Protein AF-0000000072583618 (afdb_homodimer)

pLDDT: mean 97.81, std 3.12, range [64.75, 99.0]

Structure (mmCIF, N/CA/C/O backbone):
data_AF-0000000072583618-model_v1
#
loop_
_entity.id
_entity.type
_entity.pdbx_description
1 polymer 'Flavin reductase-related protein'
#
loop_
_atom_site.group_PDB
_atom_site.id
_atom_site.type_symbol
_atom_site.label_atom_id
_atom_site.label_alt_id
_atom_site.label_comp_id
_atom_site.label_asym_id
_atom_site.label_entity_id
_atom_site.label_seq_id
_atom_site.pdbx_PDB_ins_code
_atom_site.Cartn_x
_atom_site.Cartn_y
_atom_site.Cartn_z
_atom_site.occupancy
_atom_site.B_iso_or_equiv
_atom_site.auth_seq_id
_atom_site.auth_comp_id
_atom_site.auth_asym_id
_atom_site.auth_atom_id
_atom_site.pdbx_PDB_model_num
ATOM 1 N N . MET A 1 1 ? 4.562 9.555 25.125 1 64.88 1 MET A N 1
ATOM 2 C CA . MET A 1 1 ? 4.191 8.172 25.422 1 64.88 1 MET A CA 1
ATOM 3 C C . MET A 1 1 ? 4.199 7.328 24.141 1 64.88 1 MET A C 1
ATOM 5 O O . MET A 1 1 ? 3.91 7.832 23.062 1 64.88 1 MET A O 1
ATOM 9 N N . LYS A 1 2 ? 4.645 6.059 24.188 1 81.12 2 LYS A N 1
ATOM 10 C CA . LYS A 1 2 ? 4.672 5.109 23.078 1 81.12 2 LYS A CA 1
ATOM 11 C C . LYS A 1 2 ? 3.258 4.777 22.609 1 81.12 2 LYS A C 1
ATOM 13 O O . LYS A 1 2 ? 2.371 4.512 23.422 1 81.12 2 LYS A O 1
ATOM 18 N N . ILE A 1 3 ? 3.025 4.953 21.391 1 94.88 3 ILE A N 1
ATOM 19 C CA . ILE A 1 3 ? 1.737 4.566 20.828 1 94.88 3 ILE A CA 1
ATOM 20 C C . ILE A 1 3 ? 1.416 3.125 21.203 1 94.88 3 ILE A C 1
ATOM 22 O O . ILE A 1 3 ? 2.303 2.268 21.219 1 94.88 3 ILE A O 1
ATOM 26 N N . THR A 1 4 ? 0.154 2.814 21.547 1 96.56 4 THR A N 1
ATOM 27 C CA . THR A 1 4 ? -0.25 1.447 21.859 1 96.56 4 THR A CA 1
ATOM 28 C C . THR A 1 4 ? -0.558 0.669 20.578 1 96.56 4 THR A C 1
ATOM 30 O O . THR A 1 4 ? -0.9 1.261 19.547 1 96.56 4 THR A O 1
ATOM 33 N N . ASP A 1 5 ? -0.486 -0.705 20.688 1 96.75 5 ASP A N 1
ATOM 34 C CA . ASP A 1 5 ? -0.808 -1.569 19.547 1 96.75 5 ASP A CA 1
ATOM 35 C C . ASP A 1 5 ? -2.248 -1.354 19.094 1 96.75 5 ASP A C 1
ATOM 37 O O . ASP A 1 5 ? -2.523 -1.347 17.891 1 96.75 5 ASP A O 1
ATOM 41 N N . GLU A 1 6 ? -3.098 -1.178 20.031 1 96.94 6 GLU A N 1
ATOM 42 C CA . GLU A 1 6 ? -4.52 -1.049 19.734 1 96.94 6 GLU A CA 1
ATOM 43 C C . GLU A 1 6 ? -4.801 0.206 18.906 1 96.94 6 GLU A C 1
ATOM 45 O O . GLU A 1 6 ? -5.5 0.147 17.891 1 96.94 6 GLU A O 1
ATOM 50 N N . VAL A 1 7 ? -4.254 1.321 19.328 1 97.38 7 VAL A N 1
ATOM 51 C CA . VAL A 1 7 ? -4.449 2.584 18.625 1 97.38 7 VAL A CA 1
ATOM 52 C C . VAL A 1 7 ? -3.818 2.504 17.234 1 97.38 7 VAL A C 1
ATOM 54 O O . VAL A 1 7 ? -4.418 2.941 16.25 1 97.38 7 VAL A O 1
ATOM 57 N N . PHE A 1 8 ? -2.668 1.889 17.203 1 98 8 PHE A N 1
ATOM 58 C CA . PHE A 1 8 ? -1.938 1.745 15.945 1 98 8 PHE A CA 1
ATOM 59 C C . PHE A 1 8 ? -2.727 0.896 14.961 1 98 8 PHE A C 1
ATOM 61 O O . PHE A 1 8 ? -2.994 1.33 13.836 1 98 8 PHE A O 1
ATOM 68 N N . LYS A 1 9 ? -3.164 -0.226 15.359 1 97.69 9 LYS A N 1
ATOM 69 C CA . LYS A 1 9 ? -3.904 -1.15 14.508 1 97.69 9 LYS A CA 1
ATOM 70 C C . LYS A 1 9 ? -5.238 -0.548 14.07 1 97.69 9 LYS A C 1
ATOM 72 O O . LYS A 1 9 ? -5.66 -0.726 12.93 1 97.69 9 LYS A O 1
ATOM 77 N N . ASN A 1 10 ? -5.852 0.158 15 1 97.88 10 ASN A N 1
ATOM 78 C CA . ASN A 1 10 ? -7.129 0.78 14.664 1 97.88 10 ASN A CA 1
ATOM 79 C C . ASN A 1 10 ? -6.961 1.854 13.594 1 97.88 10 ASN A C 1
ATOM 81 O O . ASN A 1 10 ? -7.758 1.927 12.656 1 97.88 10 ASN A O 1
ATOM 85 N N . ALA A 1 11 ? -5.969 2.684 13.711 1 98.5 11 ALA A N 1
ATOM 86 C CA . ALA A 1 11 ? -5.715 3.73 12.727 1 98.5 11 ALA A CA 1
ATOM 87 C C . ALA A 1 11 ? -5.465 3.133 11.344 1 98.5 11 ALA A C 1
ATOM 89 O O . ALA A 1 11 ? -6 3.619 10.344 1 98.5 11 ALA A O 1
ATOM 90 N N . LEU A 1 12 ? -4.688 2.043 11.297 1 98.5 12 LEU A N 1
ATOM 91 C CA . LEU A 1 12 ? -4.336 1.414 10.023 1 98.5 12 LEU A CA 1
ATOM 92 C C . LEU A 1 12 ? -5.543 0.716 9.414 1 98.5 12 LEU A C 1
ATOM 94 O O . LEU A 1 12 ? -5.668 0.642 8.188 1 98.5 12 LEU A O 1
ATOM 98 N N . SER A 1 13 ? -6.457 0.203 10.328 1 98.38 13 SER A N 1
ATOM 99 C CA . SER A 1 13 ? -7.645 -0.472 9.82 1 98.38 13 SER A CA 1
ATOM 100 C C . SER A 1 13 ? -8.539 0.492 9.047 1 98.38 13 SER A C 1
ATOM 102 O O . SER A 1 13 ? -9.43 0.066 8.305 1 98.38 13 SER A O 1
ATOM 104 N N . HIS A 1 14 ? -8.336 1.793 9.117 1 98.69 14 HIS A N 1
ATOM 105 C CA . HIS A 1 14 ? -9.117 2.814 8.438 1 98.69 14 HIS A CA 1
ATOM 106 C C . HIS A 1 14 ? -8.531 3.148 7.07 1 98.69 14 HIS A C 1
ATOM 108 O O . HIS A 1 14 ? -9.031 4.031 6.371 1 98.69 14 HIS A O 1
ATOM 114 N N . PHE A 1 15 ? -7.438 2.51 6.66 1 98.81 15 PHE A N 1
ATOM 115 C CA . PHE A 1 15 ? -6.949 2.598 5.289 1 98.81 15 PHE A CA 1
ATOM 116 C C . PHE A 1 15 ? -7.441 1.417 4.461 1 98.81 15 PHE A C 1
ATOM 118 O O . PHE A 1 15 ? -6.988 0.287 4.652 1 98.81 15 PHE A O 1
ATOM 125 N N . PRO A 1 16 ? -8.352 1.684 3.512 1 98.69 16 PRO A N 1
ATOM 126 C CA . PRO A 1 16 ? -8.836 0.589 2.664 1 98.69 16 PRO A CA 1
ATOM 127 C C . PRO A 1 16 ? -7.816 0.183 1.597 1 98.69 16 PRO A C 1
ATOM 129 O O . PRO A 1 16 ? -7.027 1.015 1.142 1 98.69 16 PRO A O 1
ATOM 132 N N . SER A 1 17 ? -7.883 -1.025 1.205 1 98.5 17 SER A N 1
ATOM 133 C CA . SER A 1 17 ? -6.996 -1.508 0.15 1 98.5 17 SER A CA 1
ATOM 134 C C . SER A 1 17 ? -7.656 -2.617 -0.661 1 98.5 17 SER A C 1
ATOM 136 O O . SER A 1 17 ? -8.633 -3.229 -0.211 1 98.5 17 SER A O 1
ATOM 138 N N . GLY A 1 18 ? -7.152 -2.84 -1.885 1 98.75 18 GLY A N 1
ATOM 139 C CA . GLY A 1 18 ? -7.402 -4.109 -2.547 1 98.75 18 GLY A CA 1
ATOM 140 C C . GLY A 1 18 ? -6.781 -5.289 -1.826 1 98.75 18 GLY A C 1
ATOM 141 O O . GLY A 1 18 ? -6.078 -5.117 -0.829 1 98.75 18 GLY A O 1
ATOM 142 N N . VAL A 1 19 ? -7.117 -6.461 -2.322 1 98.94 19 VAL A N 1
ATOM 143 C CA . VAL A 1 19 ? -6.602 -7.703 -1.752 1 98.94 19 VAL A CA 1
ATOM 144 C C . VAL A 1 19 ? -5.824 -8.477 -2.814 1 98.94 19 VAL A C 1
ATOM 146 O O . VAL A 1 19 ? -6.289 -8.633 -3.943 1 98.94 19 VAL A O 1
ATOM 149 N N . THR A 1 20 ? -4.621 -8.891 -2.471 1 98.94 20 THR A N 1
ATOM 150 C CA . THR A 1 20 ? -3.834 -9.711 -3.387 1 98.94 20 THR A CA 1
ATOM 151 C C . THR A 1 20 ? -3.51 -11.062 -2.76 1 98.94 20 THR A C 1
ATOM 153 O O . THR A 1 20 ? -3.512 -11.203 -1.534 1 98.94 20 THR A O 1
ATOM 156 N N . VAL A 1 21 ? -3.291 -12.039 -3.562 1 98.94 21 VAL A N 1
ATOM 157 C CA . VAL A 1 21 ? -2.584 -13.266 -3.211 1 98.94 21 VAL A CA 1
ATOM 158 C C . VAL A 1 21 ? -1.242 -13.312 -3.939 1 98.94 21 VAL A C 1
ATOM 160 O O . VAL A 1 21 ? -1.192 -13.211 -5.168 1 98.94 21 VAL A O 1
ATOM 163 N N . ILE A 1 22 ? -0.195 -13.43 -3.182 1 99 22 ILE A N 1
ATOM 164 C CA . ILE A 1 22 ? 1.131 -13.656 -3.742 1 99 22 ILE A CA 1
ATOM 165 C C . ILE A 1 22 ? 1.355 -15.156 -3.93 1 99 22 ILE A C 1
ATOM 167 O O . ILE A 1 22 ? 1.323 -15.922 -2.963 1 99 22 ILE A O 1
ATOM 171 N N . THR A 1 23 ? 1.524 -15.586 -5.145 1 98.94 23 THR A N 1
ATOM 172 C CA . THR A 1 23 ? 1.833 -17 -5.391 1 98.94 23 THR A CA 1
ATOM 173 C C . THR A 1 23 ? 3.312 -17.172 -5.723 1 98.94 23 THR A C 1
ATOM 175 O O . THR A 1 23 ? 3.949 -16.266 -6.25 1 98.94 23 THR A O 1
ATOM 178 N N . TYR A 1 24 ? 3.812 -18.312 -5.434 1 98.81 24 TYR A N 1
ATOM 179 C CA . TYR A 1 24 ? 5.211 -18.656 -5.668 1 98.81 24 TYR A CA 1
ATOM 180 C C . TYR A 1 24 ? 5.391 -20.172 -5.773 1 98.81 24 TYR A C 1
ATOM 182 O O . TYR A 1 24 ? 4.492 -20.938 -5.422 1 98.81 24 TYR A O 1
ATOM 190 N N . SER A 1 25 ? 6.516 -20.578 -6.375 1 98.5 25 SER A N 1
ATOM 191 C CA . SER A 1 25 ? 6.938 -21.969 -6.473 1 98.5 25 SER A CA 1
ATOM 192 C C . SER A 1 25 ? 8.312 -22.172 -5.855 1 98.5 25 SER A C 1
ATOM 194 O O . SER A 1 25 ? 9.211 -21.344 -6.027 1 98.5 25 SER A O 1
ATOM 196 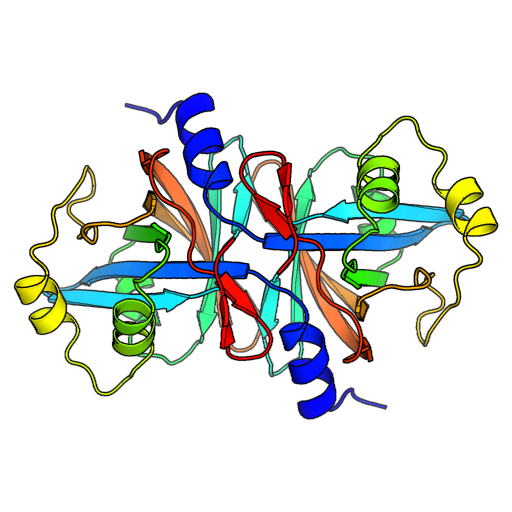N N . HIS A 1 26 ? 8.414 -23.203 -5.082 1 98.06 26 HIS A N 1
ATOM 197 C CA . HIS A 1 26 ? 9.68 -23.516 -4.438 1 98.06 26 HIS A CA 1
ATOM 198 C C . HIS A 1 26 ? 9.836 -25.016 -4.234 1 98.06 26 HIS A C 1
ATOM 200 O O . HIS A 1 26 ? 8.961 -25.672 -3.658 1 98.06 26 HIS A O 1
ATOM 206 N N . LEU A 1 27 ? 10.969 -25.594 -4.766 1 96.94 27 LEU A N 1
ATOM 207 C CA . LEU A 1 27 ? 11.312 -27 -4.605 1 96.94 27 LEU A CA 1
ATOM 208 C C . LEU A 1 27 ? 10.148 -27.891 -5.016 1 96.94 27 LEU A C 1
ATOM 210 O O . LEU A 1 27 ? 9.758 -28.781 -4.266 1 96.94 27 LEU A O 1
ATOM 214 N N . GLY A 1 28 ? 9.523 -27.547 -6.086 1 95.38 28 GLY A N 1
ATOM 215 C CA . GLY A 1 28 ? 8.516 -28.391 -6.711 1 95.38 28 GLY A CA 1
ATOM 216 C C . GLY A 1 28 ? 7.133 -28.203 -6.125 1 95.38 28 GLY A C 1
ATOM 217 O O . GLY A 1 28 ? 6.172 -28.844 -6.555 1 95.38 28 GLY A O 1
ATOM 218 N N . LYS A 1 29 ? 7.004 -27.266 -5.191 1 97.06 29 LYS A N 1
ATOM 219 C CA . LYS A 1 29 ? 5.707 -26.984 -4.582 1 97.06 29 LYS A CA 1
ATOM 220 C C . LYS A 1 29 ? 5.246 -25.562 -4.914 1 97.06 29 LYS A C 1
ATOM 222 O O . LYS A 1 29 ? 6.07 -24.656 -5.07 1 97.06 29 LYS A O 1
ATOM 227 N N . HIS A 1 30 ? 3.908 -25.484 -5.078 1 98.06 30 HIS A N 1
ATOM 228 C CA . HIS A 1 30 ? 3.279 -24.172 -5.25 1 98.06 30 HIS A CA 1
ATOM 229 C C . HIS A 1 30 ? 2.559 -23.734 -3.979 1 98.06 30 HIS A C 1
ATOM 231 O O . HIS A 1 30 ? 2.01 -24.562 -3.254 1 98.06 30 HIS A O 1
ATOM 237 N N . SER A 1 31 ? 2.631 -22.5 -3.682 1 98.31 31 SER A N 1
ATOM 238 C CA . SER A 1 31 ? 1.958 -21.938 -2.516 1 98.31 31 SER A CA 1
ATOM 239 C C . SER A 1 31 ? 1.628 -20.453 -2.725 1 98.31 31 SER A C 1
ATOM 241 O O . SER A 1 31 ? 1.884 -19.906 -3.797 1 98.31 31 SER A O 1
ATOM 243 N N . GLY A 1 32 ? 0.975 -19.875 -1.731 1 98.75 32 GLY A N 1
ATOM 244 C CA . GLY A 1 32 ? 0.623 -18.469 -1.776 1 98.75 32 GLY A CA 1
ATOM 245 C C . GLY A 1 32 ? 0.158 -17.922 -0.438 1 98.75 32 GLY A C 1
ATOM 246 O O . GLY A 1 32 ? -0.053 -18.688 0.507 1 98.75 32 GLY A O 1
ATOM 247 N N . LEU A 1 33 ? 0.03 -16.688 -0.329 1 98.88 33 LEU A N 1
ATOM 248 C CA . LEU A 1 33 ? -0.461 -16.016 0.869 1 98.88 33 LEU A CA 1
ATOM 249 C C . LEU A 1 33 ? -1.218 -14.742 0.506 1 98.88 33 LEU A C 1
ATOM 251 O O . LEU A 1 33 ? -0.868 -14.055 -0.459 1 98.88 33 LEU A O 1
ATOM 255 N N . THR A 1 34 ? -2.229 -14.414 1.253 1 98.88 34 THR A N 1
ATOM 256 C CA . THR A 1 34 ? -2.982 -13.18 1.096 1 98.88 34 THR A CA 1
ATOM 257 C C . THR A 1 34 ? -2.197 -11.992 1.646 1 98.88 34 THR A C 1
ATOM 259 O O . THR A 1 34 ? -1.651 -12.062 2.75 1 98.88 34 THR A O 1
ATOM 262 N N . VAL A 1 35 ? -2.072 -10.953 0.881 1 98.62 35 VAL A N 1
ATOM 263 C CA . VAL A 1 35 ? -1.366 -9.727 1.241 1 98.62 35 VAL A CA 1
ATOM 264 C C . VAL A 1 35 ? -2.186 -8.516 0.81 1 98.62 35 VAL A C 1
ATOM 266 O O . VAL A 1 35 ? -2.682 -8.461 -0.318 1 98.62 35 VAL A O 1
ATOM 269 N N . SER A 1 36 ? -2.291 -7.52 1.674 1 97.88 36 SER A N 1
ATOM 270 C CA . SER A 1 36 ? -2.969 -6.281 1.299 1 97.88 36 SER A CA 1
ATOM 271 C C . SER A 1 36 ? -2.002 -5.102 1.301 1 97.88 36 SER A C 1
ATOM 273 O O . SER A 1 36 ? -2.365 -3.996 0.895 1 97.88 36 SER A O 1
ATOM 275 N N . SER A 1 37 ? -0.783 -5.277 1.767 1 98.56 37 SER A N 1
ATOM 276 C CA . SER A 1 37 ? 0.229 -4.23 1.851 1 98.56 37 SER A CA 1
ATOM 277 C C . SER A 1 37 ? 0.911 -4.012 0.504 1 98.56 37 SER A C 1
ATOM 279 O O . SER A 1 37 ? 2.051 -3.547 0.448 1 98.56 37 SER A O 1
ATOM 281 N N . PHE A 1 38 ? 0.299 -4.246 -0.553 1 98.88 38 PHE A N 1
ATOM 282 C CA . PHE A 1 38 ? 0.805 -4.164 -1.918 1 98.88 38 PHE A CA 1
ATOM 283 C C . PHE A 1 38 ? 0.733 -2.732 -2.436 1 98.88 38 PHE A C 1
ATOM 285 O O . PHE A 1 38 ? -0.218 -2.006 -2.141 1 98.88 38 PHE A O 1
ATOM 292 N N . SER A 1 39 ? 1.745 -2.301 -3.238 1 98.56 39 SER A N 1
ATOM 293 C CA . SER A 1 39 ? 1.673 -1.018 -3.93 1 98.56 39 SER A CA 1
ATOM 294 C C . SER A 1 39 ? 2.621 -0.979 -5.125 1 98.56 39 SER A C 1
ATOM 296 O O . SER A 1 39 ? 3.596 -1.733 -5.176 1 98.56 39 SER A O 1
ATOM 298 N N . SER A 1 40 ? 2.203 -0.124 -6.066 1 98.38 40 SER A N 1
ATOM 299 C CA . SER A 1 40 ? 3.182 0.283 -7.07 1 98.38 40 SER A CA 1
ATOM 300 C C . SER A 1 40 ? 4.363 1.003 -6.43 1 98.38 40 SER A C 1
ATOM 302 O O . SER A 1 40 ? 4.238 1.563 -5.34 1 98.38 40 SER A O 1
ATOM 304 N N . LEU A 1 41 ? 5.523 0.896 -7.121 1 98.81 41 LEU A N 1
ATOM 305 C CA . LEU A 1 41 ? 6.703 1.538 -6.551 1 98.81 41 LEU A CA 1
ATOM 306 C C . LEU A 1 41 ? 7.371 2.455 -7.57 1 98.81 41 LEU A C 1
ATOM 308 O O . LEU A 1 41 ? 7.641 3.623 -7.281 1 98.81 41 LEU A O 1
ATOM 312 N N . SER A 1 42 ? 7.652 1.996 -8.711 1 98.75 42 SER A N 1
ATOM 313 C CA . SER A 1 42 ? 8.422 2.723 -9.719 1 98.75 42 SER A CA 1
ATOM 314 C C . SER A 1 42 ? 7.918 2.408 -11.125 1 98.75 42 SER A C 1
ATOM 316 O O . SER A 1 42 ? 7.59 1.261 -11.438 1 98.75 42 SER A O 1
ATOM 318 N N . LEU A 1 43 ? 7.871 3.385 -11.984 1 97.88 43 LEU A N 1
ATOM 319 C CA . LEU A 1 43 ? 7.551 3.184 -13.391 1 97.88 43 LEU A CA 1
ATOM 320 C C . LEU A 1 43 ? 8.797 2.824 -14.188 1 97.88 43 LEU A C 1
ATOM 322 O O . LEU A 1 43 ? 8.742 1.986 -15.094 1 97.88 43 LEU A O 1
ATOM 326 N N . ASP A 1 44 ? 9.875 3.523 -13.781 1 97.12 44 ASP A N 1
ATOM 327 C CA . ASP A 1 44 ? 11.148 3.262 -14.461 1 97.12 44 ASP A CA 1
ATOM 328 C C . ASP A 1 44 ? 12.281 3.127 -13.453 1 97.12 44 ASP A C 1
ATOM 330 O O . ASP A 1 44 ? 12.773 4.125 -12.922 1 97.12 44 ASP A O 1
ATOM 334 N N . PRO A 1 45 ? 12.883 1.868 -13.367 1 98.12 45 PRO A N 1
ATOM 335 C CA . PRO A 1 45 ? 12.344 0.608 -13.883 1 98.12 45 PRO A CA 1
ATOM 336 C C . PRO A 1 45 ? 10.992 0.253 -13.266 1 98.12 45 PRO A C 1
ATOM 338 O O . PRO A 1 45 ? 10.617 0.803 -12.227 1 98.12 45 PRO A O 1
ATOM 341 N N . PRO A 1 46 ? 10.227 -0.662 -13.922 1 98.75 46 PRO A N 1
ATOM 342 C CA . PRO A 1 46 ? 8.93 -1.061 -13.375 1 98.75 46 PRO A CA 1
ATOM 343 C C . PRO A 1 46 ? 9.062 -1.945 -12.133 1 98.75 46 PRO A C 1
ATOM 345 O O . PRO A 1 46 ? 9.453 -3.109 -12.242 1 98.75 46 PRO A O 1
ATOM 348 N N . LEU A 1 47 ? 8.766 -1.396 -10.969 1 98.88 47 LEU A N 1
ATOM 349 C CA . LEU A 1 47 ? 8.883 -2.074 -9.68 1 98.88 47 LEU A C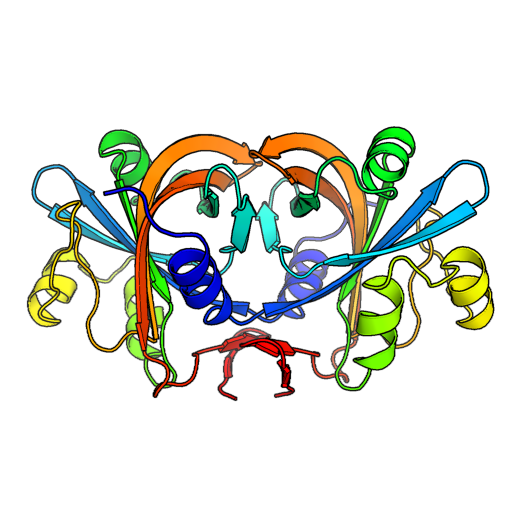A 1
ATOM 350 C C . LEU A 1 47 ? 7.574 -2.004 -8.898 1 98.88 47 LEU A C 1
ATOM 352 O O . LEU A 1 47 ? 6.832 -1.028 -9.016 1 98.88 47 LEU A O 1
ATOM 356 N N . ILE A 1 48 ? 7.336 -3.018 -8.156 1 98.94 48 ILE A N 1
ATOM 357 C CA . ILE A 1 48 ? 6.273 -3.047 -7.152 1 98.94 48 ILE A CA 1
ATOM 358 C C . ILE A 1 48 ? 6.844 -3.492 -5.809 1 98.94 48 ILE A C 1
ATOM 360 O O . ILE A 1 48 ? 8.008 -3.889 -5.719 1 98.94 48 ILE A O 1
ATOM 364 N N . LEU A 1 49 ? 6.059 -3.328 -4.734 1 99 49 LEU A N 1
ATOM 365 C CA . LEU A 1 49 ? 6.504 -3.846 -3.443 1 99 49 LEU A CA 1
ATOM 366 C C . LEU A 1 49 ? 5.328 -4.395 -2.643 1 99 49 LEU A C 1
ATOM 368 O O . LEU A 1 49 ? 4.172 -4.09 -2.945 1 99 49 LEU A O 1
ATOM 372 N N . PHE A 1 50 ? 5.566 -5.266 -1.714 1 98.94 50 PHE A N 1
ATOM 373 C CA . PHE A 1 50 ? 4.672 -5.652 -0.631 1 98.94 50 PHE A CA 1
ATOM 374 C C . PHE A 1 50 ? 5.457 -5.984 0.631 1 98.94 50 PHE A C 1
ATOM 376 O O . PHE A 1 50 ? 6.672 -6.188 0.576 1 98.94 50 PHE A O 1
ATOM 383 N N . CYS A 1 51 ? 4.785 -5.988 1.743 1 98.94 51 CYS A N 1
ATOM 384 C CA . CYS A 1 51 ? 5.414 -6.277 3.027 1 98.94 51 CYS A CA 1
ATOM 385 C C . CYS A 1 51 ? 5.129 -7.711 3.465 1 98.94 51 CYS A C 1
ATOM 387 O O . CYS A 1 51 ? 3.969 -8.125 3.525 1 98.94 51 CYS A O 1
ATOM 389 N N . LEU A 1 52 ? 6.16 -8.398 3.74 1 98.88 52 LEU A N 1
ATOM 390 C CA . LEU A 1 52 ? 6.086 -9.82 4.051 1 98.88 52 LEU A CA 1
ATOM 391 C C . LEU A 1 52 ? 6.57 -10.094 5.473 1 98.88 52 LEU A C 1
ATOM 393 O O . LEU A 1 52 ? 7.738 -9.859 5.789 1 98.88 52 LEU A O 1
ATOM 397 N N . GLN A 1 53 ? 5.578 -10.508 6.34 1 98.31 53 GLN A N 1
ATOM 398 C CA . GLN A 1 53 ? 5.969 -10.82 7.711 1 98.31 53 GLN A CA 1
ATOM 399 C C . GLN A 1 53 ? 7.176 -11.75 7.742 1 98.31 53 GLN A C 1
ATOM 401 O O . GLN A 1 53 ? 7.25 -12.703 6.957 1 98.31 53 GLN A O 1
ATOM 406 N N . LYS A 1 54 ? 7.996 -11.367 8.703 1 97.75 54 LYS A N 1
ATOM 407 C CA . LYS A 1 54 ? 9.156 -12.234 8.891 1 97.75 54 LYS A CA 1
ATOM 408 C C . LYS A 1 54 ? 8.773 -13.5 9.664 1 97.75 54 LYS A C 1
ATOM 410 O O . LYS A 1 54 ? 7.77 -13.523 10.367 1 97.75 54 LYS A O 1
ATOM 415 N N . ASN A 1 55 ? 9.336 -14.539 9.492 1 95.12 55 ASN A N 1
ATOM 416 C CA . ASN A 1 55 ? 9.188 -15.789 10.234 1 95.12 55 ASN A CA 1
ATOM 417 C C . ASN A 1 55 ? 7.898 -16.516 9.852 1 95.12 55 ASN A C 1
ATOM 419 O O . ASN A 1 55 ? 7.203 -17.047 10.727 1 95.12 55 ASN A O 1
ATOM 423 N N . ILE A 1 56 ? 7.324 -16.25 8.758 1 97.12 56 ILE A N 1
ATOM 424 C CA . ILE A 1 56 ? 6.234 -17.062 8.227 1 97.12 56 ILE A CA 1
ATOM 425 C C . ILE A 1 56 ? 6.773 -18.016 7.16 1 97.12 56 ILE A C 1
ATOM 427 O O . ILE A 1 56 ? 7.875 -17.812 6.641 1 97.12 56 ILE A O 1
ATOM 431 N N . THR A 1 57 ? 6.062 -19 6.859 1 96.44 57 THR A N 1
ATOM 432 C CA . THR A 1 57 ? 6.5 -20.109 6.016 1 96.44 57 THR A CA 1
ATOM 433 C C . THR A 1 57 ? 6.762 -19.641 4.59 1 96.44 57 THR A C 1
ATOM 435 O O . THR A 1 57 ? 7.543 -20.25 3.859 1 96.44 57 THR A O 1
ATOM 438 N N . SER A 1 58 ? 6.168 -18.562 4.145 1 98 58 SER A N 1
ATOM 439 C CA . SER A 1 58 ? 6.273 -18.078 2.768 1 98 58 SER A CA 1
ATOM 440 C C . SER A 1 58 ? 7.551 -17.281 2.562 1 98 58 SER A C 1
ATOM 442 O O . SER A 1 58 ? 7.984 -17.078 1.427 1 98 58 SER A O 1
ATOM 444 N N . HIS A 1 59 ? 8.125 -16.797 3.627 1 98.44 59 HIS A N 1
ATOM 445 C CA . HIS A 1 59 ? 9.203 -15.82 3.527 1 98.44 59 HIS A CA 1
ATOM 446 C C . HIS A 1 59 ? 10.398 -16.406 2.775 1 98.44 59 HIS A C 1
ATOM 448 O O . HIS A 1 59 ? 10.805 -15.867 1.741 1 98.44 59 HIS A O 1
ATOM 454 N N . ASP A 1 60 ? 11 -17.484 3.215 1 97.94 60 ASP A N 1
ATOM 455 C CA . ASP A 1 60 ? 12.234 -18.031 2.664 1 97.94 60 ASP A CA 1
ATOM 456 C C . ASP A 1 60 ? 12.008 -18.594 1.26 1 97.94 60 ASP A C 1
ATOM 458 O O . ASP A 1 60 ? 12.828 -18.375 0.364 1 97.94 60 ASP A O 1
ATOM 462 N N . PRO A 1 61 ? 10.891 -19.266 1 1 98.56 61 PRO A N 1
ATOM 463 C CA . PRO A 1 61 ? 10.648 -19.766 -0.355 1 98.56 61 PRO A CA 1
ATOM 464 C C . PRO A 1 61 ? 10.602 -18.656 -1.397 1 98.56 61 PRO A C 1
ATOM 466 O O . PRO A 1 61 ? 11.117 -18.812 -2.508 1 98.56 61 PRO A O 1
ATOM 469 N N . ILE A 1 62 ? 9.992 -17.5 -1.13 1 98.81 62 ILE A N 1
ATOM 470 C CA . ILE A 1 62 ? 9.953 -16.391 -2.062 1 98.81 62 ILE A CA 1
ATOM 471 C C . ILE A 1 62 ? 11.359 -15.828 -2.262 1 98.81 62 ILE A C 1
ATOM 473 O O . ILE A 1 62 ? 11.766 -15.539 -3.389 1 98.81 62 ILE A O 1
ATOM 477 N N . TYR A 1 63 ? 12.055 -15.664 -1.125 1 98.69 63 TYR A N 1
ATOM 478 C CA . TYR A 1 63 ? 13.43 -15.188 -1.178 1 98.69 63 TYR A CA 1
ATOM 479 C C . TYR A 1 63 ? 14.297 -16.109 -2.02 1 98.69 63 TYR A C 1
ATOM 481 O O . TYR A 1 63 ? 15.031 -15.656 -2.902 1 98.69 63 TYR A O 1
ATOM 489 N N . ASP A 1 64 ? 14.211 -17.438 -1.83 1 98.56 64 ASP A N 1
ATOM 490 C CA . ASP A 1 64 ? 15.062 -18.453 -2.457 1 98.56 64 ASP A CA 1
ATOM 491 C C . ASP A 1 64 ? 14.719 -18.625 -3.932 1 98.56 64 ASP A C 1
ATOM 493 O O . ASP A 1 64 ? 15.602 -18.781 -4.773 1 98.56 64 ASP A O 1
ATOM 497 N N . SER A 1 65 ? 13.438 -18.688 -4.266 1 98.25 65 SER A N 1
ATOM 498 C CA . SER A 1 65 ? 13.008 -18.922 -5.641 1 98.25 65 SER A CA 1
ATOM 499 C C . SER A 1 65 ? 13.242 -17.688 -6.508 1 98.25 65 SER A C 1
ATOM 501 O O . SER A 1 65 ? 13.438 -17.797 -7.719 1 98.25 65 SER A O 1
ATOM 503 N N . GLY A 1 66 ? 13.125 -16.484 -5.926 1 98.69 66 GLY A N 1
ATOM 504 C CA . GLY A 1 66 ? 13.422 -15.234 -6.617 1 98.69 66 GLY A CA 1
ATOM 505 C C . GLY A 1 66 ? 12.336 -14.812 -7.59 1 98.69 66 GLY A C 1
ATOM 506 O O . GLY A 1 66 ? 12.562 -13.961 -8.445 1 98.69 66 GLY A O 1
ATOM 507 N N . LYS A 1 67 ? 11.211 -15.461 -7.516 1 98.75 67 LYS A N 1
ATOM 508 C CA . LYS A 1 67 ? 10.094 -15.141 -8.398 1 98.75 67 LYS A CA 1
ATOM 509 C C . LYS A 1 67 ? 8.766 -15.242 -7.664 1 98.75 67 LYS A C 1
ATOM 511 O O . LYS A 1 67 ? 8.617 -16.062 -6.75 1 98.75 67 LYS A O 1
ATOM 516 N N . PHE A 1 68 ? 7.824 -14.484 -8.062 1 98.94 68 PHE A N 1
ATOM 517 C CA . PHE A 1 68 ? 6.465 -14.555 -7.535 1 98.94 68 PHE A CA 1
ATOM 518 C C . PHE A 1 68 ? 5.48 -13.891 -8.484 1 98.94 68 PHE A C 1
ATOM 520 O O . PHE A 1 68 ? 5.883 -13.211 -9.43 1 98.94 68 PHE A O 1
ATOM 527 N N . VAL A 1 69 ? 4.227 -14.125 -8.281 1 98.94 69 VAL A N 1
ATOM 528 C CA . VAL A 1 69 ? 3.156 -13.453 -9.016 1 98.94 69 VAL A CA 1
ATOM 529 C C . VAL A 1 69 ? 2.201 -12.781 -8.031 1 98.94 69 VAL A C 1
ATOM 531 O O . VAL A 1 69 ? 1.809 -13.383 -7.027 1 98.94 69 VAL A O 1
ATOM 534 N N . VAL A 1 70 ? 1.896 -11.547 -8.266 1 98.94 70 VAL A N 1
ATOM 535 C CA . VAL A 1 70 ? 0.814 -10.859 -7.566 1 98.94 70 VAL A CA 1
ATOM 536 C C . VAL A 1 70 ? -0.512 -11.133 -8.273 1 98.94 70 VAL A C 1
ATOM 538 O O . VAL A 1 70 ? -0.648 -10.875 -9.469 1 98.94 70 VAL A O 1
ATOM 541 N N . ASN A 1 71 ? -1.447 -11.68 -7.602 1 98.94 71 ASN A N 1
ATOM 542 C CA . ASN A 1 71 ? -2.816 -11.852 -8.07 1 98.94 71 ASN A CA 1
ATOM 543 C C . ASN A 1 71 ? -3.777 -10.898 -7.367 1 98.94 71 ASN A C 1
ATOM 545 O O . ASN A 1 71 ? -4.086 -11.086 -6.188 1 98.94 71 ASN A O 1
ATOM 549 N N . ILE A 1 72 ? -4.223 -9.844 -8.047 1 98.94 72 ILE A N 1
ATOM 550 C CA . ILE A 1 72 ? -5.215 -8.93 -7.48 1 98.94 72 ILE A CA 1
ATOM 551 C C . ILE A 1 72 ? -6.605 -9.555 -7.59 1 98.94 72 ILE A C 1
ATOM 553 O O . ILE A 1 72 ? -7.062 -9.875 -8.688 1 98.94 72 ILE A O 1
ATOM 557 N N . LEU A 1 73 ? -7.277 -9.656 -6.465 1 98.94 73 LEU A N 1
ATOM 558 C CA . LEU A 1 73 ? -8.5 -10.445 -6.387 1 98.94 73 LEU A CA 1
ATOM 559 C C . LEU A 1 73 ? -9.703 -9.625 -6.832 1 98.94 73 LEU A C 1
ATOM 561 O O . LEU A 1 73 ? -9.742 -8.414 -6.637 1 98.94 73 LEU A O 1
ATOM 565 N N . ALA A 1 74 ? -10.633 -10.336 -7.383 1 98.88 74 ALA A N 1
ATOM 566 C CA . ALA A 1 74 ? -11.891 -9.734 -7.828 1 98.88 74 ALA A CA 1
ATOM 567 C C . ALA A 1 74 ? -12.977 -9.898 -6.773 1 98.88 74 ALA A C 1
ATOM 569 O O . ALA A 1 74 ? -12.883 -10.758 -5.898 1 98.88 74 ALA A O 1
ATOM 570 N N . GLN A 1 75 ? -13.945 -8.953 -6.938 1 98.5 75 GLN A N 1
ATOM 571 C CA . GLN A 1 75 ? -15.156 -9.117 -6.137 1 98.5 75 GLN A CA 1
ATOM 572 C C . GLN A 1 75 ? -15.633 -10.562 -6.156 1 98.5 75 GLN A C 1
ATOM 574 O O . GLN A 1 75 ? -15.656 -11.203 -7.211 1 98.5 75 GLN A O 1
ATOM 579 N N . GLY A 1 76 ? -16 -11.109 -4.945 1 98.25 76 GLY A N 1
ATOM 580 C CA . GLY A 1 76 ? -16.516 -12.469 -4.863 1 98.25 76 GLY A CA 1
ATOM 581 C C . GLY A 1 76 ? -15.453 -13.484 -4.492 1 98.25 76 GLY A C 1
ATOM 582 O O . GLY A 1 76 ? -15.766 -14.648 -4.25 1 98.25 76 GLY A O 1
ATOM 583 N N . GLN A 1 77 ? -14.281 -13.055 -4.406 1 98.69 77 GLN A N 1
ATOM 584 C CA . GLN A 1 77 ? -13.203 -14.008 -4.133 1 98.69 77 GLN A CA 1
ATOM 585 C C . GLN A 1 77 ? -12.758 -13.93 -2.674 1 98.69 77 GLN A C 1
ATOM 587 O O . GLN A 1 77 ? -11.586 -14.156 -2.361 1 98.69 77 GLN A O 1
ATOM 592 N N . ASP A 1 78 ? -13.648 -13.523 -1.756 1 98.56 78 ASP A N 1
ATOM 593 C CA . ASP A 1 78 ? -13.367 -13.438 -0.325 1 98.56 78 ASP A CA 1
ATOM 594 C C . ASP A 1 78 ? -12.953 -14.797 0.236 1 98.56 78 ASP A C 1
ATOM 596 O O . ASP A 1 78 ? -12.086 -14.867 1.111 1 98.56 78 ASP A O 1
ATOM 600 N N . SER A 1 79 ? -13.562 -15.883 -0.279 1 98.44 79 SER A N 1
ATOM 601 C CA . SER A 1 79 ? -13.211 -17.219 0.183 1 98.44 79 SER A CA 1
ATOM 602 C C . SER A 1 79 ? -11.766 -17.562 -0.153 1 98.44 79 SER A C 1
ATOM 604 O O . SER A 1 79 ? -11.047 -18.125 0.677 1 98.44 79 SER A O 1
ATOM 606 N N . ILE A 1 80 ? -11.367 -17.219 -1.365 1 98.56 80 ILE A N 1
ATOM 607 C CA . ILE A 1 80 ? -9.984 -17.438 -1.791 1 98.56 80 ILE A CA 1
ATOM 608 C C . ILE A 1 80 ? -9.039 -16.641 -0.901 1 98.56 80 ILE A C 1
ATOM 610 O O . ILE A 1 80 ? -8.023 -17.156 -0.44 1 98.56 80 ILE A O 1
ATOM 614 N N . SER A 1 81 ? -9.383 -15.359 -0.657 1 98.88 81 SER A N 1
ATOM 615 C CA . SER A 1 81 ? -8.578 -14.523 0.231 1 98.88 81 SER A CA 1
ATOM 616 C C . SER A 1 81 ? -8.391 -15.188 1.594 1 98.88 81 SER A C 1
ATOM 618 O O . SER A 1 81 ? -7.273 -15.273 2.1 1 98.88 81 SER A O 1
ATOM 620 N N . ASN A 1 82 ? -9.477 -15.695 2.172 1 98.69 82 ASN A N 1
ATOM 621 C CA . ASN A 1 82 ? -9.438 -16.312 3.494 1 98.69 82 ASN A CA 1
ATOM 622 C C . ASN A 1 82 ? -8.602 -17.594 3.492 1 98.69 82 ASN A C 1
ATOM 624 O O . ASN A 1 82 ? -7.867 -17.859 4.445 1 98.69 82 ASN A O 1
ATOM 628 N N . GLN A 1 83 ? -8.719 -18.406 2.482 1 98.5 83 GLN A N 1
ATOM 629 C CA . GLN A 1 83 ? -7.98 -19.656 2.391 1 98.5 83 GLN A CA 1
ATOM 630 C C . GLN A 1 83 ? -6.477 -19.406 2.336 1 98.5 83 GLN A C 1
ATOM 632 O O . GLN A 1 83 ? -5.703 -20.109 3 1 98.5 83 GLN A O 1
ATOM 637 N N . PHE A 1 84 ? -6.062 -18.375 1.646 1 98.69 84 PHE A N 1
ATOM 638 C CA . PHE 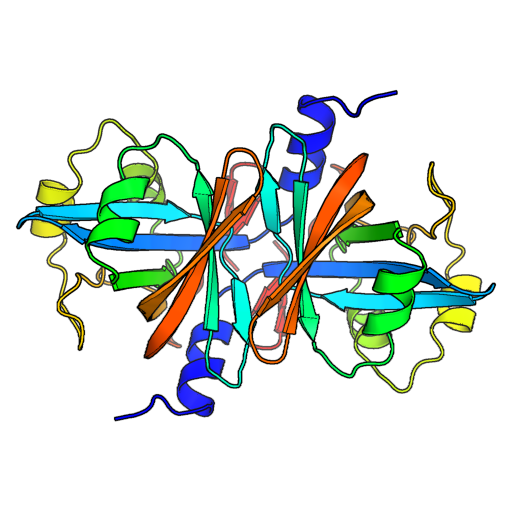A 1 84 ? -4.637 -18.109 1.494 1 98.69 84 PHE A CA 1
ATOM 639 C C . PHE A 1 84 ? -4.102 -17.328 2.686 1 98.69 84 PHE A C 1
ATOM 641 O O . PHE A 1 84 ? -2.887 -17.234 2.877 1 98.69 84 PHE A O 1
ATOM 648 N N . ALA A 1 85 ? -5.016 -16.734 3.463 1 98 85 ALA A N 1
ATOM 649 C CA . ALA A 1 85 ? -4.602 -16.078 4.699 1 98 85 ALA A CA 1
ATOM 650 C C . ALA A 1 85 ? -4.449 -17.094 5.832 1 98 85 ALA A C 1
ATOM 652 O O . ALA A 1 85 ? -3.824 -16.797 6.855 1 98 85 ALA A O 1
ATOM 653 N N . SER A 1 86 ? -4.965 -18.281 5.605 1 96.75 86 SER A N 1
ATOM 654 C CA . SER A 1 86 ? -5.023 -19.297 6.66 1 96.75 86 SER A CA 1
ATOM 655 C C . SER A 1 86 ? -3.766 -20.156 6.676 1 96.75 86 SER A C 1
ATOM 657 O O . SER A 1 86 ? -3.33 -20.641 5.633 1 96.75 86 SER A O 1
ATOM 659 N N . GLY A 1 87 ? -3.154 -20.406 7.844 1 93.75 87 GLY A N 1
ATOM 660 C CA . GLY A 1 87 ? -2.025 -21.312 7.992 1 93.75 87 GLY A CA 1
ATOM 661 C C . GLY A 1 87 ? -2.432 -22.781 7.992 1 93.75 87 GLY A C 1
ATOM 662 O O . GLY A 1 87 ? -1.578 -23.672 7.918 1 93.75 87 GLY A O 1
ATOM 663 N N . LYS A 1 88 ? -3.682 -23.031 7.984 1 94.94 88 LYS A N 1
ATOM 664 C CA . LYS A 1 88 ? -4.184 -24.391 8.102 1 94.94 88 LYS A CA 1
ATOM 665 C C . LYS A 1 88 ? -4.449 -25 6.73 1 94.94 88 LYS A C 1
ATOM 667 O O . LYS A 1 88 ? -4.566 -26.234 6.602 1 94.94 88 LYS A O 1
ATOM 672 N N . THR A 1 89 ? -4.566 -24.203 5.805 1 96.06 89 THR A N 1
ATOM 673 C CA . THR A 1 89 ? -4.906 -24.656 4.457 1 96.06 89 THR A CA 1
ATOM 674 C C . THR A 1 89 ? -3.68 -25.203 3.742 1 96.06 89 THR A C 1
ATOM 676 O O . THR A 1 89 ? -2.6 -24.609 3.799 1 96.06 89 THR A O 1
ATOM 679 N N . ASP A 1 90 ? -3.828 -26.359 3.131 1 97.56 90 ASP A N 1
ATOM 680 C CA . ASP A 1 90 ? -2.812 -26.859 2.209 1 97.56 90 ASP A CA 1
ATOM 681 C C . ASP A 1 90 ? -2.863 -26.109 0.878 1 97.56 90 ASP A C 1
ATOM 683 O O . ASP A 1 90 ? -3.635 -26.469 -0.014 1 97.56 90 ASP A O 1
ATOM 687 N N . LYS A 1 91 ? -1.968 -25.203 0.71 1 97.88 91 LYS A N 1
ATOM 688 C CA . LYS A 1 91 ? -2.029 -24.297 -0.432 1 97.88 91 LYS A CA 1
ATOM 689 C C . LYS A 1 91 ? -1.674 -25.016 -1.729 1 97.88 91 LYS A C 1
ATOM 691 O O . LYS A 1 91 ? -2.184 -24.672 -2.797 1 97.88 91 LYS A O 1
ATOM 696 N N . HIS A 1 92 ? -0.774 -25.969 -1.623 1 97.62 92 HIS A N 1
ATOM 697 C CA . HIS A 1 92 ? -0.394 -26.703 -2.824 1 97.62 92 HIS A CA 1
ATOM 698 C C . HIS A 1 92 ? -1.588 -27.453 -3.418 1 97.62 92 HIS A C 1
ATOM 700 O O . HIS A 1 92 ? -1.879 -27.312 -4.609 1 97.62 92 HIS A O 1
ATOM 706 N N . SER A 1 93 ? -2.236 -28.156 -2.619 1 97.69 93 SER A N 1
ATOM 707 C CA . SER A 1 93 ? -3.42 -28.891 -3.055 1 97.69 93 SER A CA 1
ATOM 708 C C . SER A 1 93 ? -4.512 -27.938 -3.531 1 97.69 93 SER A C 1
ATOM 710 O O . SER A 1 93 ? -5.18 -28.203 -4.535 1 97.69 93 SER A O 1
ATOM 712 N N . LEU A 1 94 ? -4.738 -26.875 -2.791 1 98.12 94 LEU A N 1
ATOM 713 C CA . LEU A 1 94 ? -5.734 -25.875 -3.168 1 98.12 94 LEU A CA 1
ATOM 714 C C . LEU A 1 94 ? -5.473 -25.344 -4.574 1 98.12 94 LEU A C 1
ATOM 716 O O . LEU A 1 94 ? -6.395 -25.25 -5.387 1 98.12 94 LEU A O 1
ATOM 720 N N . MET A 1 95 ? -4.262 -25.062 -4.883 1 97.38 95 MET A N 1
ATOM 721 C CA . MET A 1 95 ? -3.906 -24.5 -6.18 1 97.38 95 MET A CA 1
ATOM 722 C C . MET A 1 95 ? -4.098 -25.516 -7.293 1 97.38 95 MET A C 1
ATOM 724 O O . MET A 1 95 ? -4.445 -25.156 -8.422 1 97.38 95 MET A O 1
ATOM 728 N N . GLU A 1 96 ? -3.809 -26.734 -6.977 1 95.75 96 GLU A N 1
ATOM 729 C CA . GLU A 1 96 ? -4.094 -27.797 -7.941 1 95.75 96 GLU A CA 1
ATOM 730 C C . GLU A 1 96 ? -5.586 -27.875 -8.258 1 95.75 96 GLU A C 1
ATOM 732 O O . GLU A 1 96 ? -5.973 -28.016 -9.422 1 95.75 96 GLU A O 1
ATOM 737 N N . GLU A 1 97 ? -6.332 -27.703 -7.23 1 97.38 97 GLU A N 1
ATOM 738 C CA . GLU A 1 97 ? -7.781 -27.766 -7.379 1 97.38 97 GLU A CA 1
ATOM 739 C C . GLU A 1 97 ? -8.312 -26.562 -8.148 1 97.38 97 GLU A C 1
ATOM 741 O O . GLU A 1 97 ? -9.289 -26.672 -8.891 1 97.38 97 GLU A O 1
ATOM 746 N N . LEU A 1 98 ? -7.742 -25.406 -8.023 1 97.5 98 LEU A N 1
ATOM 747 C CA . LEU A 1 98 ? -8.195 -24.156 -8.633 1 97.5 98 LEU A CA 1
ATOM 748 C C . LEU A 1 98 ? -7.906 -24.141 -10.125 1 97.5 98 LEU A C 1
ATOM 750 O O . LEU A 1 98 ? -8.477 -23.344 -10.875 1 97.5 98 LEU A O 1
ATOM 754 N N . GLY A 1 99 ? -7.074 -25.016 -10.562 1 96.75 99 GLY A N 1
ATOM 755 C CA . GLY A 1 99 ? -6.727 -25.031 -11.977 1 96.75 99 GLY A CA 1
ATOM 756 C C . GLY A 1 99 ? -5.965 -23.797 -12.422 1 96.75 99 GLY A C 1
ATOM 757 O O . GLY A 1 99 ? -6.324 -23.156 -13.414 1 96.75 99 GLY A O 1
ATOM 758 N N . C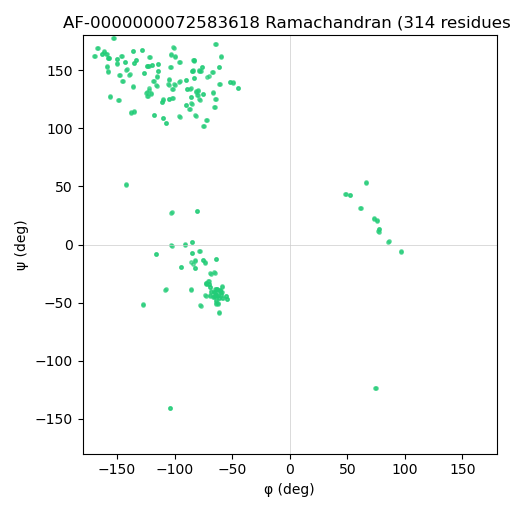YS A 1 100 ? -4.891 -23.453 -11.797 1 97.75 100 CYS A N 1
ATOM 759 C CA . CYS A 1 100 ? -4.07 -22.281 -12.086 1 97.75 100 CYS A CA 1
ATOM 760 C C . CYS A 1 100 ? -3.303 -22.453 -13.383 1 97.75 100 CYS A C 1
ATOM 762 O O . CYS A 1 100 ? -2.9 -23.578 -13.727 1 97.75 100 CYS A O 1
ATOM 764 N N . LYS A 1 101 ? -3.146 -21.391 -14.094 1 97.31 101 LYS A N 1
ATOM 765 C CA . LYS A 1 101 ? -2.246 -21.328 -15.242 1 97.31 101 LYS A CA 1
ATOM 766 C C . LYS A 1 101 ? -0.928 -20.656 -14.867 1 97.31 101 LYS A C 1
ATOM 768 O O . LYS A 1 101 ? -0.754 -20.203 -13.742 1 97.31 101 LYS A O 1
ATOM 773 N N . THR A 1 102 ? 0.021 -20.766 -15.805 1 96.06 102 THR A N 1
ATOM 774 C CA . THR A 1 102 ? 1.287 -20.062 -15.586 1 96.06 102 THR A CA 1
ATOM 775 C C . THR A 1 102 ? 1.581 -19.094 -16.719 1 96.06 102 THR A C 1
ATOM 777 O O . THR A 1 102 ? 0.989 -19.188 -17.797 1 96.06 102 THR A O 1
ATOM 780 N N . GLY A 1 103 ? 2.352 -18.062 -16.391 1 94.75 103 GLY A N 1
ATOM 781 C CA . GLY A 1 103 ? 2.865 -17.141 -17.391 1 94.75 103 GLY A CA 1
ATOM 782 C C . GLY A 1 103 ? 4.332 -17.359 -17.703 1 94.75 103 GLY A C 1
ATOM 783 O O . GLY A 1 103 ? 4.789 -18.5 -17.812 1 94.75 103 GLY A O 1
ATOM 784 N N . ASP A 1 104 ? 5.035 -16.281 -17.875 1 94.69 104 ASP A N 1
ATOM 785 C CA . ASP A 1 104 ? 6.422 -16.297 -18.344 1 94.69 104 ASP A CA 1
ATOM 786 C C . ASP A 1 104 ? 7.348 -16.875 -17.281 1 94.69 104 ASP A C 1
ATOM 788 O O . ASP A 1 104 ? 8.375 -17.469 -17.609 1 94.69 104 ASP A O 1
ATOM 792 N N . LEU A 1 105 ? 7 -16.828 -16.047 1 96.56 105 LEU A N 1
ATOM 793 C CA . LEU A 1 105 ? 7.922 -17.188 -14.969 1 96.56 105 LEU A CA 1
ATOM 794 C C . LEU A 1 105 ? 7.609 -18.578 -14.438 1 96.56 105 LEU A C 1
ATOM 796 O O . LEU A 1 105 ? 8.25 -19.047 -13.492 1 96.56 105 LEU A O 1
ATOM 800 N N . ASN A 1 106 ? 6.609 -19.219 -14.961 1 96.94 106 ASN A N 1
ATOM 801 C CA . ASN A 1 106 ? 6.199 -20.562 -14.555 1 96.94 106 ASN A CA 1
ATOM 802 C C . ASN A 1 106 ? 5.777 -20.594 -13.086 1 96.94 106 ASN A C 1
ATOM 804 O O . ASN A 1 106 ? 6.094 -21.547 -12.367 1 96.94 106 ASN A O 1
ATOM 808 N N . VAL A 1 107 ? 5.242 -19.547 -12.602 1 98.44 107 VAL A N 1
ATOM 809 C CA . VAL A 1 107 ? 4.609 -19.422 -11.289 1 98.44 107 VAL A CA 1
ATOM 810 C C . VAL A 1 107 ? 3.092 -19.359 -11.461 1 98.44 107 VAL A C 1
ATOM 812 O O . VAL A 1 107 ? 2.582 -18.703 -12.367 1 98.44 107 VAL A O 1
ATOM 815 N N . PRO A 1 108 ? 2.346 -20.016 -10.648 1 98.69 108 PRO A N 1
ATOM 816 C CA . PRO A 1 108 ? 0.898 -20.109 -10.844 1 98.69 108 PRO A CA 1
ATOM 817 C C . PRO A 1 108 ? 0.208 -18.75 -10.797 1 98.69 108 PRO A C 1
ATOM 819 O O . PRO A 1 108 ? 0.562 -17.891 -9.977 1 98.69 108 PRO A O 1
ATOM 822 N N . ILE A 1 109 ? -0.732 -18.562 -11.703 1 98.81 109 ILE A N 1
ATOM 823 C CA . ILE A 1 109 ? -1.67 -17.438 -11.734 1 98.81 109 ILE A CA 1
ATOM 824 C C . ILE A 1 109 ? -3.076 -17.938 -11.406 1 98.81 109 ILE A C 1
ATOM 826 O O . ILE A 1 109 ? -3.572 -18.875 -12.039 1 98.81 109 ILE A O 1
ATOM 830 N N . LEU A 1 110 ? -3.703 -17.375 -10.438 1 98.81 110 LEU A N 1
ATOM 831 C CA . LEU A 1 110 ? -5.023 -17.812 -10 1 98.81 110 LEU A CA 1
ATOM 832 C C . LEU A 1 110 ? -6.074 -17.531 -11.062 1 98.81 110 LEU A C 1
ATOM 834 O O . LEU A 1 110 ? -5.98 -16.531 -11.781 1 98.81 110 LEU A O 1
ATOM 838 N N . PRO A 1 111 ? -7.082 -18.344 -11.141 1 98.5 111 PRO A N 1
ATOM 839 C CA . PRO A 1 111 ? -8.156 -18.062 -12.094 1 98.5 111 PRO A CA 1
ATOM 840 C C . PRO A 1 111 ? -9.133 -17 -11.602 1 98.5 111 PRO A C 1
ATOM 842 O O . PRO A 1 111 ? -9.312 -16.844 -10.391 1 98.5 111 PRO A O 1
ATOM 845 N N . GLY A 1 112 ? -9.711 -16.25 -12.5 1 98.19 112 GLY A N 1
ATOM 846 C CA . GLY A 1 112 ? -10.82 -15.352 -12.188 1 98.19 112 GLY A CA 1
ATOM 847 C C . GLY A 1 112 ? -10.383 -14.078 -11.508 1 98.19 112 GLY A C 1
ATOM 848 O O . GLY A 1 112 ? -11.211 -13.336 -10.961 1 98.19 112 GLY A O 1
ATOM 849 N N . ILE A 1 113 ? -9.117 -13.805 -11.523 1 98.56 113 ILE A N 1
ATOM 850 C CA . ILE A 1 113 ? -8.602 -12.656 -10.781 1 98.56 113 ILE A CA 1
ATOM 851 C C . ILE A 1 113 ? -8.766 -11.391 -11.617 1 98.56 113 ILE A C 1
ATOM 853 O O . ILE A 1 113 ? -8.898 -11.461 -12.836 1 98.56 113 ILE A O 1
ATOM 857 N N . LEU A 1 114 ? -8.758 -10.328 -10.977 1 98.81 114 LEU A N 1
ATOM 858 C CA . LEU A 1 114 ? -8.906 -9 -11.562 1 98.81 114 LEU A CA 1
ATOM 859 C C . LEU A 1 114 ? -7.68 -8.625 -12.383 1 98.81 114 LEU A C 1
ATOM 861 O O . LEU A 1 114 ? -7.805 -8.078 -13.484 1 98.81 114 LEU A O 1
ATOM 865 N N . SER A 1 115 ? -6.484 -8.883 -11.891 1 98.88 115 SER A N 1
ATOM 866 C CA . SER A 1 115 ? -5.207 -8.57 -12.516 1 98.88 115 SER A CA 1
ATOM 867 C C . SER A 1 115 ? -4.09 -9.461 -11.977 1 98.88 115 SER A C 1
ATOM 869 O O . SER A 1 115 ? -4.148 -9.898 -10.828 1 98.88 115 SER A O 1
ATOM 871 N N . TYR A 1 116 ? -3.068 -9.781 -12.805 1 98.88 116 TYR A N 1
ATOM 872 C CA . TYR A 1 116 ? -1.858 -10.445 -12.336 1 98.88 116 TYR A CA 1
ATOM 873 C C . TYR A 1 116 ? -0.617 -9.641 -12.688 1 98.88 116 TYR A C 1
ATOM 875 O O . TYR A 1 116 ? -0.617 -8.891 -13.672 1 98.88 116 TYR A O 1
ATOM 883 N N . ILE A 1 117 ? 0.453 -9.742 -11.969 1 98.88 117 ILE A N 1
ATOM 884 C CA . ILE A 1 117 ? 1.753 -9.117 -12.203 1 98.88 117 ILE A CA 1
ATOM 885 C C . ILE A 1 117 ? 2.865 -10.125 -11.914 1 98.88 117 ILE A C 1
ATOM 887 O O . ILE A 1 117 ? 3.057 -10.539 -10.766 1 98.88 117 ILE A O 1
ATOM 891 N N . GLU A 1 118 ? 3.615 -10.555 -12.875 1 98.88 118 GLU A N 1
ATOM 892 C CA . GLU A 1 118 ? 4.75 -11.461 -12.719 1 98.88 118 GLU A CA 1
ATOM 893 C C . GLU A 1 118 ? 6.027 -10.688 -12.383 1 98.88 118 GLU A C 1
ATOM 895 O O . GLU A 1 118 ? 6.387 -9.742 -13.086 1 98.88 118 GLU A O 1
ATOM 900 N N . CYS A 1 119 ? 6.695 -11.219 -11.422 1 98.88 119 CYS A N 1
ATOM 901 C CA . CYS A 1 119 ? 7.84 -10.445 -10.945 1 98.88 119 CYS A CA 1
ATOM 902 C C . CYS A 1 119 ? 9.023 -11.359 -10.656 1 98.88 119 CYS A C 1
ATOM 904 O O . CYS A 1 119 ? 8.844 -12.492 -10.195 1 98.88 119 CYS A O 1
ATOM 906 N N . GLU A 1 120 ? 10.156 -10.812 -10.906 1 98.88 120 GLU A N 1
ATOM 907 C CA . GLU A 1 120 ? 11.383 -11.289 -10.273 1 98.88 120 GLU A CA 1
ATOM 908 C C . GLU A 1 120 ? 11.727 -10.469 -9.031 1 98.88 120 GLU A C 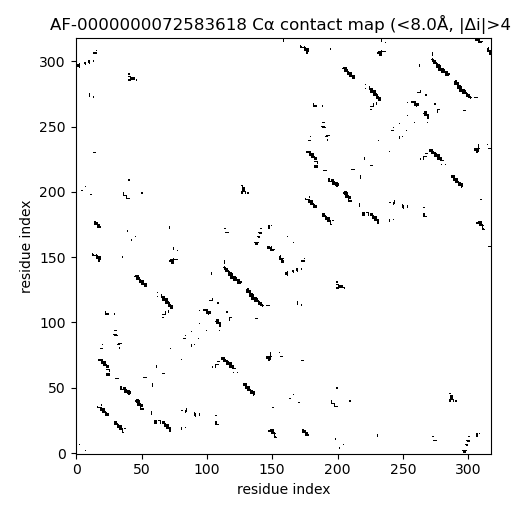1
ATOM 910 O O . GLU A 1 120 ? 11.562 -9.25 -9.023 1 98.88 120 GLU A O 1
ATOM 915 N N . VAL A 1 121 ? 12.203 -11.188 -8 1 98.88 121 VAL A N 1
ATOM 916 C CA . VAL A 1 121 ? 12.602 -10.469 -6.801 1 98.88 121 VAL A CA 1
ATOM 917 C C . VAL A 1 121 ? 13.805 -9.578 -7.117 1 98.88 121 VAL A C 1
ATOM 919 O O . VAL A 1 121 ? 14.828 -10.055 -7.602 1 98.88 121 VAL A O 1
ATOM 922 N N . ASP A 1 122 ? 13.602 -8.305 -6.957 1 98.88 122 ASP A N 1
ATOM 923 C CA . ASP A 1 122 ? 14.727 -7.383 -7.066 1 98.88 122 ASP A CA 1
ATOM 924 C C . ASP A 1 122 ? 15.578 -7.402 -5.805 1 98.88 122 ASP A C 1
ATOM 926 O O . ASP A 1 122 ? 16.797 -7.559 -5.879 1 98.88 122 ASP A O 1
ATOM 930 N N . ARG A 1 123 ? 14.883 -7.215 -4.621 1 98.56 123 ARG A N 1
ATOM 931 C CA . ARG A 1 123 ? 15.578 -7.336 -3.342 1 98.56 123 ARG A CA 1
ATOM 932 C C . ARG A 1 123 ? 14.586 -7.344 -2.18 1 98.56 123 ARG A C 1
ATOM 934 O O . ARG A 1 123 ? 13.414 -7.004 -2.354 1 98.56 123 ARG A O 1
ATOM 941 N N . PHE A 1 124 ? 15.125 -7.82 -1.053 1 98.81 124 PHE A N 1
ATOM 942 C CA . PHE A 1 124 ? 14.453 -7.703 0.239 1 98.81 124 PHE A CA 1
ATOM 943 C C . PHE A 1 124 ? 15.07 -6.578 1.065 1 98.81 124 PHE A C 1
ATOM 945 O O . PHE A 1 124 ? 16.297 -6.438 1.122 1 98.81 124 PHE A O 1
ATOM 952 N N . VAL A 1 125 ? 14.219 -5.742 1.659 1 98.88 125 VAL A N 1
ATOM 953 C CA . VAL A 1 125 ? 14.68 -4.672 2.537 1 98.88 125 VAL A CA 1
ATOM 954 C C . VAL A 1 125 ? 14.117 -4.883 3.943 1 98.88 125 VAL A C 1
ATOM 956 O O . VAL A 1 125 ? 12.945 -5.234 4.105 1 98.88 125 VAL A O 1
ATOM 959 N N . ASP A 1 126 ? 14.914 -4.625 4.957 1 98.69 126 ASP A N 1
ATOM 960 C CA . ASP A 1 126 ? 14.477 -4.746 6.344 1 98.69 126 ASP A CA 1
ATOM 961 C C . ASP A 1 126 ? 13.406 -3.709 6.676 1 98.69 126 ASP A C 1
ATOM 963 O O . ASP A 1 126 ? 13.555 -2.531 6.34 1 98.69 126 ASP A O 1
ATOM 967 N N . GLY A 1 127 ? 12.312 -4.184 7.297 1 98.56 127 GLY A N 1
ATOM 968 C CA . GLY A 1 127 ? 11.211 -3.324 7.695 1 98.56 127 GLY A CA 1
ATOM 969 C C . GLY A 1 127 ? 10.594 -3.723 9.023 1 98.56 127 GLY A C 1
ATOM 970 O O . GLY A 1 127 ? 9.375 -3.896 9.117 1 98.56 127 GLY A O 1
ATOM 971 N N . GLY A 1 128 ? 11.414 -3.891 10.07 1 98.56 128 GLY A N 1
ATOM 972 C CA . GLY A 1 128 ? 10.906 -4.312 11.367 1 98.56 128 GLY A CA 1
ATOM 973 C C . GLY A 1 128 ? 10.547 -5.785 11.414 1 98.56 128 GLY A C 1
ATOM 974 O O . GLY A 1 128 ? 11.383 -6.645 11.125 1 98.56 128 GLY A O 1
ATOM 975 N N . ASP A 1 129 ? 9.312 -6.094 11.758 1 98.62 129 ASP A N 1
ATOM 976 C CA . ASP A 1 129 ? 8.883 -7.488 11.836 1 98.62 129 ASP A CA 1
ATOM 977 C C . ASP A 1 129 ? 8.438 -8.008 10.469 1 98.62 129 ASP A C 1
ATOM 979 O O . ASP A 1 129 ? 8.055 -9.164 10.336 1 98.62 129 ASP A O 1
ATOM 983 N N . HIS A 1 130 ? 8.547 -7.184 9.445 1 98.75 130 HIS A N 1
ATOM 984 C CA . HIS A 1 130 ? 8.344 -7.555 8.047 1 98.75 130 HIS A CA 1
ATOM 985 C C . HIS A 1 130 ? 9.586 -7.262 7.215 1 98.75 130 HIS A C 1
ATOM 987 O O . HIS A 1 130 ? 10.492 -6.551 7.664 1 98.75 130 HIS A O 1
ATOM 993 N N . SER A 1 131 ? 9.672 -7.867 6.082 1 98.81 131 SER A N 1
ATOM 994 C CA . SER A 1 131 ? 10.516 -7.453 4.973 1 98.81 131 SER A CA 1
ATOM 995 C C . SER A 1 131 ? 9.711 -6.711 3.908 1 98.81 131 SER A C 1
ATOM 997 O O . SER A 1 131 ? 8.578 -7.086 3.607 1 98.81 131 SER A O 1
ATOM 999 N N . ILE A 1 132 ? 10.305 -5.66 3.422 1 98.94 132 ILE A N 1
ATOM 1000 C CA . ILE A 1 132 ? 9.781 -5.078 2.189 1 98.94 132 ILE A CA 1
ATOM 1001 C C . ILE A 1 132 ? 10.328 -5.848 0.987 1 98.94 132 ILE A C 1
ATOM 1003 O O . ILE A 1 132 ? 11.531 -5.84 0.727 1 98.94 132 ILE A O 1
ATOM 1007 N N . VAL A 1 133 ? 9.453 -6.559 0.311 1 98.94 133 VAL A N 1
ATOM 1008 C CA . VAL A 1 133 ? 9.836 -7.277 -0.897 1 98.94 133 VAL A CA 1
ATOM 1009 C C . VAL A 1 133 ? 9.641 -6.383 -2.119 1 98.94 133 VAL A C 1
ATOM 1011 O O . VAL A 1 133 ? 8.531 -5.891 -2.363 1 98.94 133 VAL A O 1
ATOM 1014 N N . ILE A 1 134 ? 10.695 -6.141 -2.822 1 98.94 134 ILE A N 1
ATOM 1015 C CA . ILE A 1 134 ? 10.641 -5.359 -4.055 1 98.94 134 ILE A CA 1
ATOM 1016 C C . ILE A 1 134 ? 10.766 -6.289 -5.258 1 98.94 134 ILE A C 1
ATOM 1018 O O . ILE A 1 134 ? 11.68 -7.109 -5.328 1 98.94 134 ILE A O 1
ATOM 1022 N N . GLY A 1 135 ? 9.812 -6.176 -6.121 1 98.94 135 GLY A N 1
ATOM 1023 C CA . GLY A 1 135 ? 9.789 -7.016 -7.305 1 98.94 135 GLY A CA 1
ATOM 1024 C C . GLY A 1 135 ? 9.93 -6.23 -8.594 1 98.94 135 GLY A C 1
ATOM 1025 O O . GLY A 1 135 ? 9.32 -5.168 -8.75 1 98.94 135 GLY A O 1
ATOM 1026 N N . LYS A 1 136 ? 10.719 -6.719 -9.492 1 98.88 136 LYS A N 1
ATOM 1027 C CA . LYS A 1 136 ? 10.797 -6.203 -10.859 1 98.88 136 LYS A CA 1
ATOM 1028 C C . LYS A 1 136 ? 9.742 -6.844 -11.75 1 98.88 136 LYS A C 1
ATOM 1030 O O . LYS A 1 136 ? 9.695 -8.07 -11.883 1 98.88 136 LYS A O 1
ATOM 1035 N N . VAL A 1 137 ? 8.961 -6.07 -12.414 1 98.88 137 VAL A N 1
ATOM 1036 C CA . VAL A 1 137 ? 7.832 -6.57 -13.188 1 98.88 137 VAL A CA 1
ATOM 1037 C C . VAL A 1 137 ? 8.312 -7.074 -14.547 1 98.88 137 VAL A C 1
ATOM 1039 O O . VAL A 1 137 ? 9.016 -6.359 -15.266 1 98.88 137 VAL A O 1
ATOM 1042 N N . ILE A 1 138 ? 7.844 -8.273 -14.859 1 98.19 138 ILE A N 1
ATOM 1043 C CA . ILE A 1 138 ? 8.234 -8.922 -16.109 1 98.19 138 ILE A CA 1
ATOM 1044 C C . ILE A 1 138 ? 7.055 -8.922 -17.078 1 98.19 138 ILE A C 1
ATOM 1046 O O . ILE A 1 138 ? 7.23 -8.727 -18.281 1 98.19 138 ILE A O 1
ATOM 1050 N N . SER A 1 139 ? 5.949 -9.133 -16.594 1 98.19 139 SER A N 1
ATOM 1051 C CA . SER A 1 139 ? 4.711 -9.172 -17.359 1 98.19 139 SER A CA 1
ATOM 1052 C C . SER A 1 139 ? 3.5 -8.906 -16.469 1 98.19 139 SER A C 1
ATOM 1054 O O . SER A 1 139 ? 3.584 -9.023 -15.25 1 98.19 139 SER A O 1
ATOM 1056 N N . ALA A 1 140 ? 2.416 -8.523 -17.109 1 98.69 140 ALA A N 1
ATOM 1057 C CA . ALA A 1 140 ? 1.19 -8.234 -16.375 1 98.69 140 ALA A CA 1
ATOM 1058 C C . ALA A 1 140 ? -0.031 -8.312 -17.281 1 98.69 140 ALA A C 1
ATOM 1060 O O . ALA A 1 140 ? 0.101 -8.297 -18.516 1 98.69 140 ALA A O 1
ATOM 1061 N N . GLY A 1 141 ? -1.145 -8.383 -16.641 1 98.06 141 GLY A N 1
ATOM 1062 C CA . GLY A 1 141 ? -2.428 -8.352 -17.328 1 98.06 141 GLY A CA 1
ATOM 1063 C C . GLY A 1 141 ? -3.59 -8.047 -16.406 1 98.06 141 GLY A C 1
ATOM 1064 O O . GLY A 1 141 ? -3.436 -8.047 -15.18 1 98.06 141 GLY A O 1
ATOM 1065 N N . SER A 1 142 ? -4.727 -7.676 -17 1 98.5 142 SER A N 1
ATOM 1066 C CA . SER A 1 142 ? -5.906 -7.324 -16.203 1 98.5 142 SER A CA 1
ATOM 1067 C C . SER A 1 142 ? -7.188 -7.656 -16.969 1 98.5 142 SER A C 1
ATOM 1069 O O . SER A 1 142 ? -7.172 -7.832 -18.188 1 98.5 142 SER A O 1
ATOM 1071 N N . ASP A 1 143 ? -8.188 -7.84 -16.266 1 98.19 143 ASP A N 1
ATOM 1072 C CA . ASP A 1 143 ? -9.531 -8.016 -16.797 1 98.19 143 ASP A CA 1
ATOM 1073 C C . ASP A 1 143 ? -10.414 -6.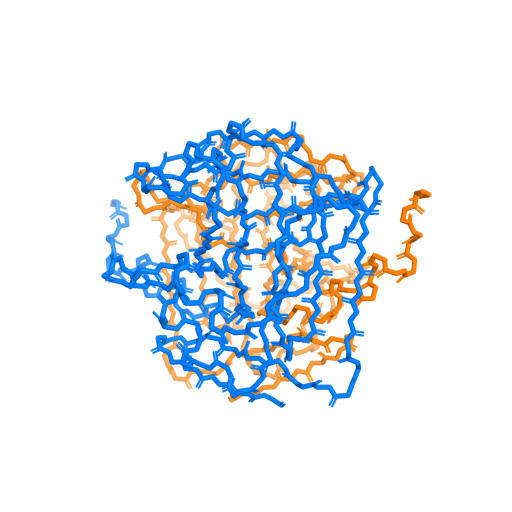812 -16.469 1 98.19 143 ASP A C 1
ATOM 1075 O O . ASP A 1 143 ? -10.938 -6.703 -15.352 1 98.19 143 ASP A O 1
ATOM 1079 N N . ASP A 1 144 ? -10.758 -6.008 -17.422 1 96.38 144 ASP A N 1
ATOM 1080 C CA . ASP A 1 144 ? -11.477 -4.754 -17.234 1 96.38 144 ASP A CA 1
ATOM 1081 C C . ASP A 1 144 ? -12.953 -5.012 -16.938 1 96.38 144 ASP A C 1
ATOM 1083 O O . ASP A 1 144 ? -13.664 -4.109 -16.484 1 96.38 144 ASP A O 1
ATOM 1087 N N . GLY A 1 145 ? -13.352 -6.199 -17.156 1 97.56 145 GLY A N 1
ATOM 1088 C CA . GLY A 1 145 ? -14.75 -6.523 -16.953 1 97.56 145 GLY A CA 1
ATOM 1089 C C . GLY A 1 145 ? -15.078 -6.883 -15.508 1 97.56 145 GLY A C 1
ATOM 1090 O O . GLY A 1 145 ? -16.25 -7.023 -15.156 1 97.56 145 GLY A O 1
ATOM 1091 N N . LEU A 1 146 ? -14.117 -7.008 -14.672 1 98.31 146 LEU A N 1
ATOM 1092 C CA . LEU A 1 146 ? -14.312 -7.406 -13.281 1 98.31 146 LEU A CA 1
ATOM 1093 C C . LEU A 1 146 ? -14.203 -6.207 -12.344 1 98.31 146 LEU A C 1
ATOM 1095 O O . LEU A 1 146 ? -13.742 -5.137 -12.758 1 98.31 146 LEU A O 1
ATOM 1099 N N . ARG A 1 147 ? -14.703 -6.348 -11.094 1 98.5 147 ARG A N 1
ATOM 1100 C CA . ARG A 1 147 ? -14.594 -5.352 -10.039 1 98.5 147 ARG A CA 1
ATOM 1101 C C . ARG A 1 147 ? -13.727 -5.859 -8.891 1 98.5 147 ARG A C 1
ATOM 1103 O O . ARG A 1 147 ? -13.602 -7.066 -8.695 1 98.5 147 ARG A O 1
ATOM 1110 N N . PRO A 1 148 ? -13.156 -4.969 -8.156 1 98.81 148 PRO A N 1
ATOM 1111 C CA . PRO A 1 148 ? -12.156 -5.406 -7.184 1 98.81 148 PRO A CA 1
ATOM 1112 C C . PRO A 1 148 ? -12.781 -5.883 -5.871 1 98.81 148 PRO A C 1
ATOM 1114 O O . PRO A 1 148 ? -13.875 -5.445 -5.512 1 98.81 148 PRO A O 1
ATOM 1117 N N . LEU A 1 149 ? -12.133 -6.801 -5.203 1 98.88 149 LEU A N 1
ATOM 1118 C CA . LEU A 1 149 ? -12.344 -7.102 -3.789 1 98.88 149 LEU A CA 1
ATOM 1119 C C . LEU A 1 149 ? -11.602 -6.102 -2.906 1 98.88 149 LEU A C 1
ATOM 1121 O O . LEU A 1 149 ? -10.414 -5.844 -3.115 1 98.88 149 LEU A O 1
ATOM 1125 N N . LEU A 1 150 ? -12.328 -5.52 -1.952 1 98.81 150 LEU A N 1
ATOM 1126 C CA . LEU A 1 150 ? -11.75 -4.551 -1.027 1 98.81 150 LEU A CA 1
ATOM 1127 C C . LEU A 1 150 ? -11.75 -5.09 0.399 1 98.81 150 LEU A C 1
ATOM 1129 O O . LEU A 1 150 ? -12.609 -5.902 0.757 1 98.81 150 LEU A O 1
ATOM 1133 N N . TYR A 1 151 ? -10.797 -4.676 1.156 1 98.75 151 TYR A N 1
ATOM 1134 C CA . TYR A 1 151 ? -10.719 -4.961 2.584 1 98.75 151 TYR A CA 1
ATOM 1135 C C . TYR A 1 151 ? -10.633 -3.67 3.393 1 98.75 151 TYR A C 1
ATOM 1137 O O . TYR A 1 151 ? -9.789 -2.812 3.115 1 98.75 151 TYR A O 1
ATOM 1145 N N . TYR A 1 152 ? -11.492 -3.492 4.383 1 98.62 152 TYR A N 1
ATOM 1146 C CA . TYR A 1 152 ? -11.617 -2.283 5.188 1 98.62 152 TYR A CA 1
ATOM 1147 C C . TYR A 1 152 ? -12.234 -2.594 6.547 1 98.62 152 TYR A C 1
ATOM 1149 O O . TYR A 1 152 ? -13.281 -3.238 6.629 1 98.62 152 TYR A O 1
ATOM 1157 N N . ARG A 1 153 ? -11.578 -2.168 7.633 1 98 153 ARG A N 1
ATOM 1158 C CA . ARG A 1 153 ? -12.047 -2.373 9 1 98 153 ARG A CA 1
ATOM 1159 C C . ARG A 1 153 ? -12.469 -3.822 9.219 1 98 153 ARG A C 1
ATOM 1161 O O . ARG A 1 153 ? -13.57 -4.09 9.711 1 98 153 ARG A O 1
ATOM 1168 N N . ARG A 1 154 ? -11.68 -4.746 8.719 1 96.88 154 ARG A N 1
ATOM 1169 C CA . ARG A 1 154 ? -11.75 -6.18 8.977 1 96.88 154 ARG A CA 1
ATOM 1170 C C . ARG A 1 154 ? -12.938 -6.809 8.258 1 96.88 154 ARG A C 1
ATOM 1172 O O . ARG A 1 154 ? -13.438 -7.859 8.672 1 96.88 154 ARG A O 1
ATOM 1179 N N . ASN A 1 155 ? -13.352 -6.078 7.219 1 98.31 155 ASN A N 1
ATOM 1180 C CA . ASN A 1 155 ? -14.438 -6.613 6.406 1 98.31 155 ASN A CA 1
ATOM 1181 C C . ASN 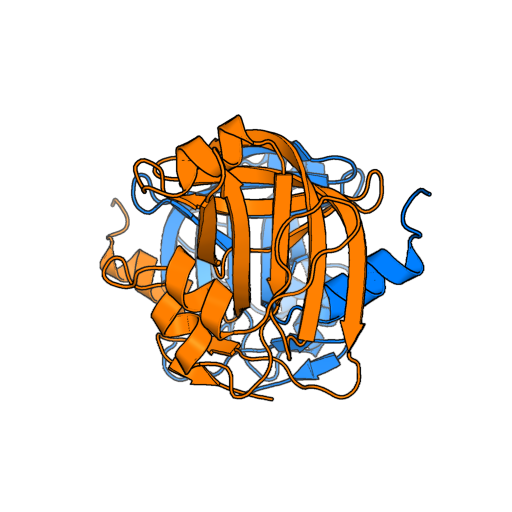A 1 155 ? -14.148 -6.469 4.918 1 98.31 155 ASN A C 1
ATOM 1183 O O . ASN A 1 155 ? -13.398 -5.578 4.508 1 98.31 155 ASN A O 1
ATOM 1187 N N . TYR A 1 156 ? -14.844 -7.375 4.141 1 98.69 156 TYR A N 1
ATOM 1188 C CA . TYR A 1 156 ? -14.742 -7.289 2.688 1 98.69 156 TYR A CA 1
ATOM 1189 C C . TYR A 1 156 ? -15.828 -6.383 2.117 1 98.69 156 TYR A C 1
ATOM 1191 O O . TYR A 1 156 ? -16.969 -6.387 2.596 1 98.69 156 TYR A O 1
ATOM 1199 N N . TYR A 1 157 ? -15.438 -5.629 1.116 1 98.5 157 TYR A N 1
ATOM 1200 C CA . TYR A 1 157 ? -16.359 -4.734 0.416 1 98.5 157 TYR A CA 1
ATOM 1201 C C . TYR A 1 157 ? -16.156 -4.82 -1.093 1 98.5 157 TYR A C 1
ATOM 1203 O O . TYR A 1 157 ? -15.234 -5.496 -1.565 1 98.5 157 TYR A O 1
ATOM 1211 N N . SER A 1 158 ? -17.078 -4.285 -1.851 1 96.38 158 SER A N 1
ATOM 1212 C CA . SER A 1 158 ? -16.969 -4.094 -3.293 1 96.38 158 SER A CA 1
ATOM 1213 C C . SER A 1 158 ? -17.406 -2.691 -3.697 1 96.38 158 SER A C 1
ATOM 1215 O O . SER A 1 158 ? -18.094 -2.002 -2.93 1 96.38 158 SER A O 1
ATOM 1217 N N . ILE A 1 159 ? -16.984 -2.285 -4.789 1 96.94 159 ILE A N 1
ATOM 1218 C CA . ILE A 1 159 ? -17.438 -1.035 -5.387 1 96.94 159 ILE A CA 1
ATOM 1219 C C . ILE A 1 159 ? -17.953 -1.294 -6.801 1 96.94 159 ILE A C 1
ATOM 1221 O O . ILE A 1 159 ? -17.562 -2.271 -7.441 1 96.94 159 ILE A O 1
ATOM 1225 N N . MET B 1 1 ? 10.141 -10.281 -23.719 1 64.75 1 MET B N 1
ATOM 1226 C CA . MET B 1 1 ? 9.953 -8.883 -24.109 1 64.75 1 MET B CA 1
ATOM 1227 C C . MET B 1 1 ? 9.711 -8.008 -22.875 1 64.75 1 MET B C 1
ATOM 1229 O O . MET B 1 1 ? 9.125 -8.461 -21.891 1 64.75 1 MET B O 1
ATOM 1233 N N . LYS B 1 2 ? 10.242 -6.785 -22.812 1 81.19 2 LYS B N 1
ATOM 1234 C CA . LYS B 1 2 ? 10.078 -5.812 -21.734 1 81.19 2 LYS B CA 1
ATOM 1235 C C . LYS B 1 2 ? 8.617 -5.367 -21.625 1 81.19 2 LYS B C 1
ATOM 1237 O O . LYS B 1 2 ? 7.977 -5.059 -22.625 1 81.19 2 LYS B O 1
ATOM 1242 N N . ILE B 1 3 ? 8.078 -5.5 -20.5 1 94.94 3 ILE B N 1
ATOM 1243 C CA . ILE B 1 3 ? 6.723 -5.016 -20.281 1 94.94 3 ILE B CA 1
ATOM 1244 C C . ILE B 1 3 ? 6.617 -3.557 -20.719 1 94.94 3 ILE B C 1
ATOM 1246 O O . ILE B 1 3 ? 7.543 -2.768 -20.516 1 94.94 3 ILE B O 1
ATOM 1250 N N . THR B 1 4 ? 5.508 -3.158 -21.359 1 96.56 4 THR B N 1
ATOM 1251 C CA . THR B 1 4 ? 5.297 -1.77 -21.75 1 96.56 4 THR B CA 1
ATOM 1252 C C . THR B 1 4 ? 4.73 -0.962 -20.578 1 96.56 4 THR B C 1
ATOM 1254 O O . THR B 1 4 ? 4.094 -1.52 -19.688 1 96.56 4 THR B O 1
ATOM 1257 N N . ASP B 1 5 ? 4.918 0.396 -20.656 1 96.69 5 ASP B N 1
ATOM 1258 C CA . ASP B 1 5 ? 4.379 1.291 -19.625 1 96.69 5 ASP B CA 1
ATOM 1259 C C . ASP B 1 5 ? 2.857 1.183 -19.547 1 96.69 5 ASP B C 1
ATOM 1261 O O . ASP B 1 5 ? 2.285 1.202 -18.453 1 96.69 5 ASP B O 1
ATOM 1265 N N . GLU B 1 6 ? 2.266 1.059 -20.688 1 96.88 6 GLU B N 1
ATOM 1266 C CA . GLU B 1 6 ? 0.808 1.032 -20.766 1 96.88 6 GLU B CA 1
ATOM 1267 C C . GLU B 1 6 ? 0.242 -0.192 -20.047 1 96.88 6 GLU B C 1
ATOM 1269 O O . GLU B 1 6 ? -0.688 -0.077 -19.25 1 96.88 6 GLU B O 1
ATOM 1274 N N . VAL B 1 7 ? 0.797 -1.349 -20.328 1 97.38 7 VAL B N 1
ATOM 1275 C CA . VAL B 1 7 ? 0.34 -2.588 -19.703 1 97.38 7 VAL B CA 1
ATOM 1276 C C . VAL B 1 7 ? 0.597 -2.541 -18.203 1 97.38 7 VAL B C 1
ATOM 1278 O O . VAL B 1 7 ? -0.263 -2.926 -17.406 1 97.38 7 VAL B O 1
ATOM 1281 N N . PHE B 1 8 ? 1.741 -2.01 -17.859 1 98 8 PHE B N 1
ATOM 1282 C CA . PHE B 1 8 ? 2.133 -1.908 -16.469 1 98 8 PHE B CA 1
ATOM 1283 C C . PHE B 1 8 ? 1.181 -0.995 -15.703 1 98 8 PHE B C 1
ATOM 1285 O O . PHE B 1 8 ? 0.606 -1.396 -14.688 1 98 8 PHE B O 1
ATOM 1292 N N . LYS B 1 9 ? 0.945 0.153 -16.203 1 97.62 9 LYS B N 1
ATOM 1293 C CA . LYS B 1 9 ? 0.078 1.137 -15.555 1 97.62 9 LYS B CA 1
ATOM 1294 C C . LYS B 1 9 ? -1.36 0.635 -15.477 1 97.62 9 LYS B C 1
ATOM 1296 O O . LYS B 1 9 ? -2.049 0.856 -14.484 1 97.62 9 LYS B O 1
ATOM 1301 N N . ASN B 1 10 ? -1.76 -0.038 -16.547 1 97.88 10 ASN B N 1
ATOM 1302 C CA . ASN B 1 10 ? -3.119 -0.565 -16.547 1 97.88 10 ASN B CA 1
ATOM 1303 C C . ASN B 1 10 ? -3.309 -1.637 -15.477 1 97.88 10 ASN B C 1
ATOM 1305 O O . ASN B 1 10 ? -4.32 -1.645 -14.773 1 97.88 10 ASN B O 1
ATOM 1309 N N . ALA B 1 11 ? -2.389 -2.533 -15.344 1 98.5 11 ALA B N 1
ATOM 1310 C CA . ALA B 1 11 ? -2.467 -3.584 -14.336 1 98.5 11 ALA B CA 1
ATOM 1311 C C . ALA B 1 11 ? -2.537 -2.99 -12.93 1 98.5 11 ALA B C 1
ATOM 1313 O O . ALA B 1 11 ? -3.342 -3.424 -12.102 1 98.5 11 ALA B O 1
ATOM 1314 N N . LEU B 1 12 ? -1.71 -1.962 -12.672 1 98.5 12 LEU B N 1
ATOM 1315 C CA . LEU B 1 12 ? -1.651 -1.345 -11.352 1 98.5 12 LEU B CA 1
ATOM 1316 C C . LEU B 1 12 ? -2.928 -0.563 -11.055 1 98.5 12 LEU B C 1
ATOM 1318 O O . LEU B 1 12 ? -3.354 -0.472 -9.906 1 98.5 12 LEU B O 1
ATOM 1322 N N . SER B 1 13 ? -3.541 0.007 -12.164 1 98.38 13 SER B N 1
ATOM 1323 C CA . SER B 1 13 ? -4.773 0.767 -11.969 1 98.38 13 SER B CA 1
ATOM 1324 C C . SER B 1 13 ? -5.898 -0.126 -11.461 1 98.38 13 SER B C 1
ATOM 1326 O O . SER B 1 13 ? -6.914 0.367 -10.961 1 98.38 13 SER B O 1
ATOM 1328 N N . HIS B 1 14 ? -5.77 -1.434 -11.492 1 98.69 14 HIS B N 1
ATOM 1329 C CA . HIS B 1 14 ? -6.777 -2.391 -11.047 1 98.69 14 HIS B CA 1
ATOM 1330 C C . HIS B 1 14 ? -6.586 -2.752 -9.578 1 98.69 14 HIS B C 1
ATOM 1332 O O . HIS B 1 14 ? -7.332 -3.568 -9.039 1 98.69 14 HIS B O 1
ATOM 1338 N N . PHE B 1 15 ? -5.586 -2.203 -8.906 1 98.81 15 PHE B N 1
ATOM 1339 C CA . PHE B 1 15 ? -5.469 -2.314 -7.457 1 98.81 15 PHE B CA 1
ATOM 1340 C C . PHE B 1 15 ? -6.074 -1.096 -6.77 1 98.81 15 PHE B C 1
ATOM 1342 O O . PHE B 1 15 ? -5.5 -0.004 -6.812 1 98.81 15 PHE B O 1
ATOM 1349 N N . PRO B 1 16 ? -7.207 -1.281 -6.094 1 98.69 16 PRO B N 1
ATOM 1350 C CA . PRO B 1 16 ? -7.812 -0.148 -5.391 1 98.69 16 PRO B CA 1
ATOM 1351 C C . PRO B 1 16 ? -7.082 0.197 -4.094 1 98.69 16 PRO B C 1
ATOM 1353 O O . PRO B 1 16 ? -6.496 -0.684 -3.457 1 98.69 16 PRO B O 1
ATOM 1356 N N . SER B 1 17 ? -7.16 1.407 -3.715 1 98.5 17 SER B N 1
ATOM 1357 C CA . SER B 1 17 ? -6.543 1.835 -2.463 1 98.5 17 SER B CA 1
ATOM 1358 C C . SER B 1 17 ? -7.309 2.996 -1.838 1 98.5 17 SER B C 1
ATOM 1360 O O . SER B 1 17 ? -8.086 3.67 -2.516 1 98.5 17 SER B O 1
ATOM 1362 N N . GLY B 1 18 ? -7.117 3.197 -0.528 1 98.75 18 GLY B N 1
ATOM 1363 C CA . GLY B 1 18 ? -7.441 4.488 0.06 1 98.75 18 GLY B CA 1
ATOM 1364 C C . GLY B 1 18 ? -6.574 5.617 -0.467 1 98.75 18 GLY B C 1
ATOM 1365 O O . GLY B 1 18 ? -5.652 5.383 -1.251 1 98.75 18 GLY B O 1
ATOM 1366 N N . VAL B 1 19 ? -6.949 6.809 -0.058 1 98.94 19 VAL B N 1
ATOM 1367 C CA . VAL B 1 19 ? -6.219 8 -0.466 1 98.94 19 VAL B CA 1
ATOM 1368 C C . VAL B 1 19 ? -5.68 8.727 0.767 1 98.94 19 VAL B C 1
ATOM 1370 O O . VAL B 1 19 ? -6.41 8.922 1.743 1 98.94 19 VAL B O 1
ATOM 1373 N N . THR B 1 20 ? -4.398 9.055 0.732 1 98.94 20 THR B N 1
ATOM 1374 C CA . THR B 1 20 ? -3.814 9.828 1.827 1 98.94 20 THR B CA 1
ATOM 1375 C C . THR B 1 20 ? -3.248 11.148 1.318 1 98.94 20 THR B C 1
ATOM 1377 O O . THR B 1 20 ? -2.932 11.281 0.134 1 98.94 20 THR B O 1
ATOM 1380 N N . VAL B 1 21 ? -3.176 12.117 2.166 1 98.94 21 VAL B N 1
ATOM 1381 C CA . VAL B 1 21 ? -2.318 13.289 2.018 1 98.94 21 VAL B CA 1
ATOM 1382 C C . VAL B 1 21 ? -1.207 13.25 3.064 1 98.94 21 VAL B C 1
ATOM 1384 O O . VAL B 1 21 ? -1.478 13.156 4.262 1 98.94 21 VAL B O 1
ATOM 1387 N N . ILE B 1 22 ? 0.012 13.281 2.59 1 99 22 ILE B N 1
ATOM 1388 C CA . ILE B 1 22 ? 1.165 13.422 3.473 1 99 22 ILE B CA 1
ATOM 1389 C C . ILE B 1 22 ? 1.441 14.906 3.723 1 99 22 ILE B C 1
ATOM 1391 O O . ILE B 1 22 ? 1.711 15.656 2.785 1 99 22 ILE B O 1
ATOM 1395 N N . THR B 1 23 ? 1.318 15.328 4.949 1 98.94 23 THR B N 1
ATOM 1396 C CA . THR B 1 23 ? 1.65 16.703 5.281 1 98.94 23 THR B CA 1
ATOM 1397 C C . THR B 1 23 ? 3.004 16.797 5.977 1 98.94 23 THR B C 1
ATOM 1399 O O . THR B 1 23 ? 3.422 15.844 6.645 1 98.94 23 THR B O 1
ATOM 1402 N N . TYR B 1 24 ? 3.641 17.891 5.836 1 98.81 24 TYR B N 1
ATOM 1403 C CA . TYR B 1 24 ? 4.953 18.141 6.422 1 98.81 24 TYR B CA 1
ATOM 1404 C C . TYR B 1 24 ? 5.207 19.641 6.586 1 98.81 24 TYR B C 1
ATOM 1406 O O . TYR B 1 24 ? 4.48 20.453 6.023 1 98.81 24 TYR B O 1
ATOM 1414 N N . SER B 1 25 ? 6.164 19.969 7.465 1 98.5 25 SER B N 1
ATOM 1415 C CA . SER B 1 25 ? 6.645 21.328 7.68 1 98.5 25 SER B CA 1
ATOM 1416 C C . SER B 1 25 ? 8.148 21.438 7.434 1 98.5 25 SER B C 1
ATOM 1418 O O . SER B 1 25 ? 8.906 20.547 7.828 1 98.5 25 SER B O 1
ATOM 1420 N N . HIS B 1 26 ? 8.5 22.438 6.711 1 98.06 26 HIS B N 1
ATOM 1421 C CA . HIS B 1 26 ? 9.906 22.672 6.41 1 98.06 26 HIS B CA 1
ATOM 1422 C C . HIS B 1 26 ? 10.211 24.156 6.27 1 98.06 26 HIS B C 1
ATOM 1424 O O . HIS B 1 26 ? 9.562 24.859 5.492 1 98.06 26 HIS B O 1
ATOM 1430 N N . LEU B 1 27 ? 11.211 24.641 7.078 1 96.88 27 LEU B N 1
ATOM 1431 C CA . LEU B 1 27 ? 11.688 26.016 7.023 1 96.88 27 LEU B CA 1
ATOM 1432 C C . LEU B 1 27 ? 10.523 27 7.133 1 96.88 27 LEU B C 1
ATOM 1434 O O . LEU B 1 27 ? 10.391 27.906 6.312 1 96.88 27 LEU B O 1
ATOM 1438 N N . GLY B 1 28 ? 9.625 26.719 8.016 1 95.25 28 GLY B N 1
ATOM 1439 C CA . GLY B 1 28 ? 8.555 27.641 8.367 1 95.25 28 GLY B CA 1
ATOM 1440 C C . GLY B 1 28 ? 7.352 27.531 7.445 1 95.25 28 GLY B C 1
ATOM 1441 O O . GLY B 1 28 ? 6.359 28.234 7.629 1 95.25 28 GLY B O 1
ATOM 1442 N N . LYS B 1 29 ? 7.406 26.594 6.492 1 97.06 29 LYS B N 1
ATOM 1443 C CA . LYS B 1 29 ? 6.293 26.391 5.57 1 97.06 29 LYS B CA 1
ATOM 1444 C C . LYS B 1 29 ? 5.664 25.016 5.762 1 97.06 29 LYS B C 1
ATOM 1446 O O . LYS B 1 29 ? 6.352 24.062 6.121 1 97.06 29 LYS B O 1
ATOM 1451 N N . HIS B 1 30 ? 4.32 25.047 5.578 1 98.06 30 HIS B N 1
ATOM 1452 C CA . HIS B 1 30 ? 3.578 23.781 5.574 1 98.06 30 HIS B CA 1
ATOM 1453 C C . HIS B 1 30 ? 3.174 23.391 4.16 1 98.06 30 HIS B C 1
ATOM 1455 O O . HIS B 1 30 ? 2.883 24.25 3.326 1 98.06 30 HIS B O 1
ATOM 1461 N N . SER B 1 31 ? 3.232 22.125 3.883 1 98.31 31 SER B N 1
ATOM 1462 C CA . SER B 1 31 ? 2.84 21.609 2.58 1 98.31 31 SER B CA 1
ATOM 1463 C C . SER B 1 31 ? 2.365 20.156 2.686 1 98.31 31 SER B C 1
ATOM 1465 O O . SER B 1 31 ? 2.309 19.594 3.781 1 98.31 31 SER B O 1
ATOM 1467 N N . GLY B 1 32 ? 1.943 19.625 1.553 1 98.75 32 GLY B N 1
ATOM 1468 C CA . GLY B 1 32 ? 1.497 18.234 1.495 1 98.75 32 GLY B CA 1
ATOM 1469 C C . GLY B 1 32 ? 1.353 17.719 0.078 1 98.75 32 GLY B C 1
ATOM 1470 O O . GLY B 1 32 ? 1.441 18.484 -0.884 1 98.75 32 GLY B O 1
ATOM 1471 N N . LEU B 1 33 ? 1.181 16.484 -0.075 1 98.88 33 LEU B N 1
ATOM 1472 C CA . LEU B 1 33 ? 0.967 15.836 -1.364 1 98.88 33 LEU B CA 1
ATOM 1473 C C . LEU B 1 33 ? 0.056 14.625 -1.217 1 98.88 33 LEU B C 1
ATOM 1475 O O . LEU B 1 33 ? 0.099 13.93 -0.198 1 98.88 33 LEU B O 1
ATOM 1479 N N . THR B 1 34 ? -0.754 14.352 -2.203 1 98.88 34 THR B N 1
ATOM 1480 C CA . THR B 1 34 ? -1.607 13.172 -2.254 1 98.88 34 THR B CA 1
ATOM 1481 C C . THR B 1 34 ? -0.79 11.93 -2.594 1 98.88 34 THR B C 1
ATOM 1483 O O . THR B 1 34 ? 0.021 11.945 -3.521 1 98.88 34 THR B O 1
ATOM 1486 N N . VAL B 1 35 ? -0.939 10.898 -1.826 1 98.62 35 VAL B N 1
ATOM 1487 C CA . VAL B 1 35 ? -0.252 9.625 -2.006 1 98.62 35 VAL B CA 1
ATOM 1488 C C . VAL B 1 35 ? -1.237 8.477 -1.811 1 98.62 35 VAL B C 1
ATOM 1490 O O . VAL B 1 35 ? -2.01 8.469 -0.85 1 98.62 35 VAL B O 1
ATOM 1493 N N . SER B 1 36 ? -1.181 7.477 -2.686 1 97.81 36 SER B N 1
ATOM 1494 C CA . SER B 1 36 ? -2.016 6.293 -2.508 1 97.81 36 SER B CA 1
ATOM 1495 C C . SER B 1 36 ? -1.168 5.051 -2.273 1 97.81 36 SER B C 1
ATOM 1497 O O . SER B 1 36 ? -1.699 3.977 -1.979 1 97.81 36 SER B O 1
ATOM 1499 N N . SER B 1 37 ? 0.13 5.141 -2.412 1 98.62 37 SER B N 1
ATOM 1500 C CA . SER B 1 37 ? 1.053 4.023 -2.238 1 98.62 37 SER B CA 1
ATOM 1501 C C . SER B 1 37 ? 1.352 3.777 -0.764 1 98.62 37 SER B C 1
ATOM 1503 O O . SER B 1 37 ? 2.412 3.252 -0.419 1 98.62 37 SER B O 1
ATOM 1505 N N . PHE B 1 38 ? 0.509 4.059 0.094 1 98.88 38 PHE B N 1
ATOM 1506 C CA . PHE B 1 38 ? 0.644 3.955 1.542 1 98.88 38 PHE B CA 1
ATOM 1507 C C . PHE B 1 38 ? 0.349 2.537 2.014 1 98.88 38 PHE B C 1
ATOM 1509 O O . PHE B 1 38 ? -0.54 1.871 1.478 1 98.88 38 PHE B O 1
ATOM 1516 N N . SER B 1 39 ? 1.094 2.047 3.049 1 98.56 39 SER B N 1
ATOM 1517 C CA . SER B 1 39 ? 0.775 0.77 3.68 1 98.56 39 SER B CA 1
ATOM 1518 C C . SER B 1 39 ? 1.371 0.682 5.082 1 98.56 39 SER B C 1
ATOM 1520 O O . SER B 1 39 ? 2.352 1.363 5.387 1 98.56 39 SER B O 1
ATOM 1522 N N . SER B 1 40 ? 0.657 -0.132 5.871 1 98.38 40 SER B N 1
ATOM 1523 C CA . SER B 1 40 ? 1.315 -0.597 7.09 1 98.38 40 SER B CA 1
ATOM 1524 C C . SER B 1 40 ? 2.566 -1.408 6.766 1 98.38 40 SER B C 1
ATOM 1526 O O . SER B 1 40 ? 2.678 -1.979 5.68 1 98.38 40 SER B O 1
ATOM 1528 N N . LEU B 1 41 ? 3.514 -1.369 7.742 1 98.81 41 LEU B N 1
ATOM 1529 C CA . LEU B 1 41 ? 4.75 -2.1 7.48 1 98.81 41 LEU B CA 1
ATOM 1530 C C . LEU B 1 41 ? 5.066 -3.055 8.625 1 98.81 41 LEU B C 1
ATOM 1532 O O . LEU B 1 41 ? 5.32 -4.242 8.398 1 98.81 41 LEU B O 1
ATOM 1536 N N . SER B 1 42 ? 5.074 -2.607 9.812 1 98.75 42 SER B N 1
ATOM 1537 C CA . SER B 1 42 ? 5.508 -3.377 10.977 1 98.75 42 SER B CA 1
ATOM 1538 C C . SER B 1 42 ? 4.688 -3.016 12.211 1 98.75 42 SER B C 1
ATOM 1540 O O . SER B 1 42 ? 4.371 -1.845 12.43 1 98.75 42 SER B O 1
ATOM 1542 N N . LEU B 1 43 ? 4.355 -3.98 13.016 1 97.94 43 LEU B N 1
ATOM 1543 C CA . LEU B 1 43 ? 3.703 -3.746 14.297 1 97.94 43 LEU B CA 1
ATOM 1544 C C . LEU B 1 43 ? 4.73 -3.473 15.391 1 97.94 43 LEU B C 1
ATOM 1546 O O . LEU B 1 43 ? 4.508 -2.629 16.266 1 97.94 43 LEU B O 1
ATOM 1550 N N . ASP B 1 44 ? 5.828 -4.246 15.258 1 97.19 44 ASP B N 1
ATOM 1551 C CA . ASP B 1 44 ? 6.898 -4.078 16.234 1 97.19 44 ASP B CA 1
ATOM 1552 C C . ASP B 1 44 ? 8.266 -4.023 15.555 1 97.19 44 ASP B C 1
ATOM 1554 O O . ASP B 1 44 ? 8.805 -5.059 15.156 1 97.19 44 ASP B O 1
ATOM 1558 N N . PRO B 1 45 ? 8.953 -2.811 15.641 1 98.19 45 PRO B N 1
ATOM 1559 C CA . PRO B 1 45 ? 8.383 -1.516 16.016 1 98.19 45 PRO B CA 1
ATOM 1560 C C . PRO B 1 45 ? 7.258 -1.069 15.078 1 98.19 45 PRO B C 1
ATOM 1562 O O . PRO B 1 45 ? 7.129 -1.6 13.969 1 98.19 45 PRO B O 1
ATOM 1565 N N . PRO B 1 46 ? 6.426 -0.097 15.523 1 98.75 46 PRO B N 1
ATOM 1566 C CA . PRO B 1 46 ? 5.344 0.388 14.664 1 98.75 46 PRO B CA 1
ATOM 1567 C C . PRO B 1 46 ? 5.848 1.249 13.508 1 98.75 46 PRO B C 1
ATOM 1569 O O . PRO B 1 46 ? 6.289 2.381 13.727 1 98.75 46 PRO B O 1
ATOM 1572 N N . LEU B 1 47 ? 5.824 0.712 12.297 1 98.88 47 LEU B N 1
ATOM 1573 C CA . LEU B 1 47 ? 6.32 1.368 11.094 1 98.88 47 LEU B CA 1
ATOM 1574 C C . LEU B 1 47 ? 5.25 1.384 10 1 98.88 47 LEU B C 1
ATOM 1576 O O . LEU B 1 47 ? 4.43 0.466 9.922 1 98.88 47 LEU B O 1
ATOM 1580 N N . ILE B 1 48 ? 5.281 2.404 9.227 1 98.94 48 ILE B N 1
ATOM 1581 C CA . ILE B 1 48 ? 4.512 2.498 7.988 1 98.94 48 ILE B CA 1
ATOM 1582 C C . ILE B 1 48 ? 5.434 2.893 6.836 1 98.94 48 ILE B C 1
ATOM 1584 O O . ILE B 1 48 ? 6.609 3.209 7.051 1 98.94 48 ILE B O 1
ATOM 1588 N N . LEU B 1 49 ? 4.945 2.779 5.586 1 99 49 LEU B N 1
ATOM 1589 C CA . LEU B 1 49 ? 5.734 3.252 4.457 1 99 49 LEU B CA 1
ATOM 1590 C C . LEU B 1 49 ? 4.84 3.873 3.387 1 99 49 LEU B C 1
ATOM 1592 O O . LEU B 1 49 ? 3.629 3.65 3.381 1 99 49 LEU B O 1
ATOM 1596 N N . PHE B 1 50 ? 5.375 4.715 2.578 1 98.94 50 PHE B N 1
ATOM 1597 C CA . PHE B 1 50 ? 4.812 5.156 1.307 1 98.94 50 PHE B CA 1
ATOM 1598 C C . PHE B 1 50 ? 5.914 5.418 0.288 1 98.94 50 PHE B C 1
ATOM 1600 O O . PHE B 1 50 ? 7.09 5.531 0.65 1 98.94 50 PHE B O 1
ATOM 1607 N N . CYS B 1 51 ? 5.547 5.473 -0.968 1 98.94 51 CYS B N 1
ATOM 1608 C CA . CYS B 1 51 ? 6.5 5.703 -2.047 1 98.94 51 CYS B CA 1
ATOM 1609 C C . CYS B 1 51 ? 6.438 7.148 -2.531 1 98.94 51 CYS B C 1
ATOM 1611 O O . CYS B 1 51 ? 5.363 7.645 -2.871 1 98.94 51 CYS B O 1
ATOM 1613 N N . LEU B 1 52 ? 7.555 7.746 -2.521 1 98.88 52 LEU B N 1
ATOM 1614 C CA . LEU B 1 52 ? 7.66 9.172 -2.828 1 98.88 52 LEU B CA 1
ATOM 1615 C C . LEU B 1 52 ? 8.508 9.398 -4.074 1 98.88 52 LEU B C 1
ATOM 1617 O O . LEU B 1 52 ? 9.695 9.078 -4.086 1 98.88 52 LEU B O 1
ATOM 1621 N N . GLN B 1 53 ? 7.797 9.875 -5.172 1 98.31 53 GLN B N 1
ATOM 1622 C CA . GLN B 1 53 ? 8.547 10.141 -6.395 1 98.31 53 GLN B CA 1
ATOM 1623 C C . GLN B 1 53 ? 9.781 10.992 -6.109 1 98.31 53 GLN B C 1
ATOM 1625 O O . GLN B 1 53 ? 9.719 11.938 -5.324 1 98.31 53 GLN B O 1
ATOM 1630 N N . LYS B 1 54 ? 10.797 10.531 -6.828 1 97.75 54 LYS B N 1
ATOM 1631 C CA . LYS B 1 54 ? 12.023 11.312 -6.707 1 97.75 54 LYS B CA 1
ATOM 1632 C C . LYS B 1 54 ? 11.938 12.594 -7.535 1 97.75 54 LYS B C 1
ATOM 1634 O O . LYS B 1 54 ? 11.148 12.688 -8.477 1 97.75 54 LYS B O 1
ATOM 1639 N N . ASN B 1 55 ? 12.508 13.602 -7.219 1 95.06 55 ASN B N 1
ATOM 1640 C CA . ASN B 1 55 ? 12.648 14.852 -7.957 1 95.06 55 ASN B CA 1
ATOM 1641 C C . ASN B 1 55 ? 11.359 15.664 -7.918 1 95.06 55 ASN B C 1
ATOM 1643 O O . ASN B 1 55 ? 10.953 16.234 -8.93 1 95.06 55 ASN B O 1
ATOM 1647 N N . ILE B 1 56 ? 10.508 15.438 -7 1 97.06 56 ILE B N 1
ATOM 1648 C CA . ILE B 1 56 ? 9.375 16.328 -6.762 1 97.06 56 ILE B CA 1
ATOM 1649 C C . ILE B 1 56 ? 9.688 17.25 -5.586 1 97.06 56 ILE B C 1
ATOM 1651 O O . ILE B 1 56 ? 10.609 16.984 -4.809 1 97.06 56 ILE B O 1
ATOM 1655 N N . THR B 1 57 ? 9 18.312 -5.469 1 96.38 57 THR B N 1
ATOM 1656 C CA . THR B 1 57 ? 9.281 19.391 -4.539 1 96.38 57 THR B CA 1
ATOM 1657 C C . THR B 1 57 ? 9.141 18.922 -3.094 1 96.38 57 THR B C 1
ATOM 1659 O O . THR B 1 57 ? 9.75 19.484 -2.186 1 96.38 57 THR B O 1
ATOM 1662 N N . SER B 1 58 ? 8.375 17.891 -2.824 1 98 58 SER B N 1
ATOM 1663 C CA . SER B 1 58 ? 8.102 17.422 -1.47 1 98 58 SER B CA 1
ATOM 1664 C C . SER B 1 58 ? 9.227 16.531 -0.953 1 98 58 SER B C 1
ATOM 1666 O O . SER B 1 58 ? 9.352 16.312 0.254 1 98 58 SER B O 1
ATOM 1668 N N . HIS B 1 59 ? 10.008 16 -1.856 1 98.44 59 HIS B N 1
ATOM 1669 C CA . HIS B 1 59 ? 10.953 14.953 -1.491 1 98.44 59 HIS B CA 1
ATOM 1670 C C . HIS B 1 59 ? 11.961 15.461 -0.457 1 98.44 59 HIS B C 1
ATOM 1672 O O . HIS B 1 59 ? 12.047 14.914 0.644 1 98.44 59 HIS B O 1
ATOM 1678 N N . ASP B 1 60 ? 12.719 16.484 -0.71 1 97.94 60 ASP B N 1
ATOM 1679 C CA . ASP B 1 60 ? 13.805 16.953 0.143 1 97.94 60 ASP B CA 1
ATOM 1680 C C . ASP B 1 60 ? 13.266 17.531 1.448 1 97.94 60 ASP B C 1
ATOM 1682 O O . ASP B 1 60 ? 13.82 17.281 2.521 1 97.94 60 ASP B O 1
ATOM 1686 N N . PRO B 1 61 ? 12.172 18.297 1.423 1 98.56 61 PRO B N 1
ATOM 1687 C CA . PRO B 1 61 ? 11.625 18.812 2.676 1 98.56 61 PRO B CA 1
ATOM 1688 C C . PRO B 1 61 ? 11.242 17.719 3.662 1 98.56 61 PRO B C 1
ATOM 1690 O O . PRO B 1 61 ? 11.461 17.859 4.867 1 98.56 61 PRO B O 1
ATOM 1693 N N . ILE B 1 62 ? 10.641 16.609 3.232 1 98.81 62 ILE B N 1
ATOM 1694 C CA . ILE B 1 62 ? 10.289 15.508 4.113 1 98.81 62 ILE B CA 1
ATOM 1695 C C . ILE B 1 62 ? 11.555 14.859 4.66 1 98.81 62 ILE B C 1
ATOM 1697 O O . ILE B 1 62 ? 11.641 14.555 5.852 1 98.81 62 ILE B O 1
ATOM 1701 N N . TYR B 1 63 ? 12.508 14.641 3.742 1 98.69 63 TYR B N 1
ATOM 1702 C CA . TYR B 1 63 ? 13.781 14.07 4.141 1 98.69 63 TYR B CA 1
ATOM 1703 C C . TYR B 1 63 ? 14.477 14.938 5.184 1 98.69 63 TYR B C 1
ATOM 1705 O O . TYR B 1 63 ? 14.922 14.445 6.219 1 98.69 63 TYR B O 1
ATOM 1713 N N . ASP B 1 64 ? 14.531 16.266 4.984 1 98.56 64 ASP B N 1
ATOM 1714 C CA . ASP B 1 64 ? 15.266 17.219 5.816 1 98.56 64 ASP B CA 1
ATOM 1715 C C . ASP B 1 64 ? 14.562 17.438 7.156 1 98.56 64 ASP B C 1
ATOM 1717 O O . ASP B 1 64 ? 15.211 17.531 8.195 1 98.56 64 ASP B O 1
ATOM 1721 N N . SER B 1 65 ? 13.25 17.578 7.156 1 98.25 65 SER B N 1
ATOM 1722 C CA . SER B 1 65 ? 12.492 17.859 8.375 1 98.25 65 SER B CA 1
ATOM 1723 C C . SER B 1 65 ? 12.422 16.625 9.266 1 98.25 65 SER B C 1
ATOM 1725 O O . SER B 1 65 ? 12.305 16.734 10.484 1 98.25 65 SER B O 1
ATOM 1727 N N . GLY B 1 66 ? 12.359 15.422 8.672 1 98.69 66 GLY B N 1
ATOM 1728 C CA . GLY B 1 66 ? 12.391 14.172 9.406 1 98.69 66 GLY B CA 1
ATOM 1729 C C . GLY B 1 66 ? 11.07 13.828 10.062 1 98.69 66 GLY B C 1
ATOM 1730 O O . GLY B 1 66 ? 11.008 12.969 10.938 1 98.69 66 GLY B O 1
ATOM 1731 N N . LYS B 1 67 ? 10.047 14.555 9.711 1 98.75 67 LYS B N 1
ATOM 1732 C CA . LYS B 1 67 ? 8.727 14.32 10.273 1 98.75 67 LYS B CA 1
ATOM 1733 C C . LYS B 1 67 ? 7.633 14.5 9.227 1 98.75 67 LYS B C 1
ATOM 1735 O O . LYS B 1 67 ? 7.781 15.312 8.305 1 98.75 67 LYS B O 1
ATOM 1740 N N . PHE B 1 68 ? 6.574 13.82 9.367 1 98.94 68 PHE B N 1
ATOM 1741 C CA . PHE B 1 68 ? 5.402 13.984 8.516 1 98.94 68 PHE B CA 1
ATOM 1742 C C . PHE B 1 68 ? 4.164 13.398 9.18 1 98.94 68 PHE B C 1
ATOM 1744 O O . PHE B 1 68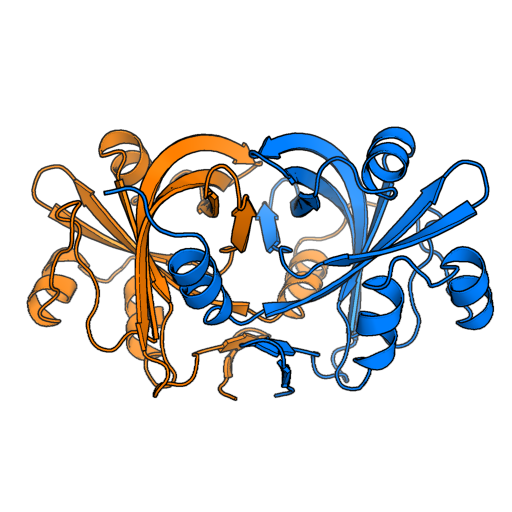 ? 4.262 12.695 10.188 1 98.94 68 PHE B O 1
ATOM 1751 N N . VAL B 1 69 ? 3.021 13.719 8.656 1 98.94 69 VAL B N 1
ATOM 1752 C CA . VAL B 1 69 ? 1.756 13.133 9.086 1 98.94 69 VAL B CA 1
ATOM 1753 C C . VAL B 1 69 ? 1.036 12.523 7.887 1 98.94 69 VAL B C 1
ATOM 1755 O O . VAL B 1 69 ? 0.952 13.141 6.824 1 98.94 69 VAL B O 1
ATOM 1758 N N . VAL B 1 70 ? 0.598 11.305 8.023 1 98.94 70 VAL B N 1
ATOM 1759 C CA . VAL B 1 70 ? -0.316 10.688 7.066 1 98.94 70 VAL B CA 1
ATOM 1760 C C . VAL B 1 70 ? -1.756 11.055 7.418 1 98.94 70 VAL B C 1
ATOM 1762 O O . VAL B 1 70 ? -2.209 10.82 8.539 1 98.94 70 VAL B O 1
ATOM 1765 N N . ASN B 1 71 ? -2.453 11.672 6.531 1 98.94 71 ASN B N 1
ATOM 1766 C CA . ASN B 1 71 ? -3.883 11.938 6.641 1 98.94 71 ASN B CA 1
ATOM 1767 C C . ASN B 1 71 ? -4.695 11.055 5.703 1 98.94 71 ASN B C 1
ATOM 1769 O O . ASN B 1 71 ? -4.68 11.25 4.488 1 98.94 71 ASN B O 1
ATOM 1773 N N . ILE B 1 72 ? -5.367 10.023 6.234 1 98.94 72 ILE B N 1
ATOM 1774 C CA . ILE B 1 72 ? -6.242 9.18 5.43 1 98.94 72 ILE B CA 1
ATOM 1775 C C . ILE B 1 72 ? -7.566 9.898 5.184 1 98.94 72 ILE B C 1
ATOM 1777 O O . ILE B 1 72 ? -8.266 10.273 6.133 1 98.94 72 ILE B O 1
ATOM 1781 N N . LEU B 1 73 ? -7.926 10.047 3.922 1 98.94 73 LEU B N 1
ATOM 1782 C CA . LEU B 1 73 ? -9.031 10.922 3.545 1 98.94 73 LEU B CA 1
ATOM 1783 C C . LEU B 1 73 ? -10.367 10.188 3.662 1 98.94 73 LEU B C 1
ATOM 1785 O O . LEU B 1 73 ? -10.43 8.977 3.451 1 98.94 73 LEU B O 1
ATOM 1789 N N . ALA B 1 74 ? -11.344 10.969 3.971 1 98.88 74 ALA B N 1
ATOM 1790 C CA . ALA B 1 74 ? -12.711 10.469 4.078 1 98.88 74 ALA B CA 1
ATOM 1791 C C . ALA B 1 74 ? -13.484 10.688 2.781 1 98.88 74 ALA B C 1
ATOM 1793 O O . ALA B 1 74 ? -13.109 11.539 1.967 1 98.88 74 ALA B O 1
ATOM 1794 N N . GLN B 1 75 ? -14.531 9.82 2.686 1 98.5 75 GLN B N 1
ATOM 1795 C CA . GLN B 1 75 ? -15.484 10.062 1.604 1 98.5 75 GLN B CA 1
ATOM 1796 C C . GLN B 1 75 ? -15.852 11.539 1.514 1 98.5 75 GLN B C 1
ATOM 1798 O O . GLN B 1 75 ? -16.094 12.188 2.533 1 98.5 75 GLN B O 1
ATOM 1803 N N . GLY B 1 76 ? -15.859 12.086 0.248 1 98.25 76 GLY B N 1
ATOM 1804 C CA . GLY B 1 76 ? -16.25 13.477 0.054 1 98.25 76 GLY B CA 1
ATOM 1805 C C . GLY B 1 76 ? -15.055 14.414 -0.029 1 98.25 76 GLY B C 1
ATOM 1806 O O . GLY B 1 76 ? -15.211 15.602 -0.327 1 98.25 76 GLY B O 1
ATOM 1807 N N . GLN B 1 77 ? -13.922 13.914 0.194 1 98.69 77 GLN B N 1
ATOM 1808 C CA . GLN B 1 77 ? -12.75 14.781 0.21 1 98.69 77 GLN B CA 1
ATOM 1809 C C . GLN B 1 77 ? -11.953 14.656 -1.087 1 98.69 77 GLN B C 1
ATOM 1811 O O . GLN B 1 77 ? -10.727 14.789 -1.085 1 98.69 77 GLN B O 1
ATOM 1816 N N . ASP B 1 78 ? -12.602 14.32 -2.213 1 98.56 78 ASP B N 1
ATOM 1817 C CA . ASP B 1 78 ? -11.977 14.203 -3.525 1 98.56 78 ASP B CA 1
ATOM 1818 C C . ASP B 1 78 ? -11.328 15.523 -3.945 1 98.56 78 ASP B C 1
ATOM 1820 O O . ASP B 1 78 ? -10.266 15.523 -4.57 1 98.56 78 ASP B O 1
ATOM 1824 N N . SER B 1 79 ? -11.977 16.656 -3.594 1 98.44 79 SER B N 1
ATOM 1825 C CA . SER B 1 79 ? -11.43 17.953 -3.938 1 98.44 79 SER B CA 1
ATOM 1826 C C . SER B 1 79 ? -10.094 18.188 -3.242 1 98.44 79 SER B C 1
ATOM 1828 O O . SER B 1 79 ? -9.141 18.688 -3.859 1 98.44 79 SER B O 1
ATOM 1830 N N . ILE B 1 80 ? -10.031 17.828 -1.963 1 98.56 80 ILE B N 1
ATOM 1831 C CA . ILE B 1 80 ? -8.789 17.953 -1.201 1 98.56 80 ILE B CA 1
ATOM 1832 C C . ILE B 1 80 ? -7.711 17.078 -1.828 1 98.56 80 ILE B C 1
ATOM 1834 O O . ILE B 1 80 ? -6.57 17.516 -2.012 1 98.56 80 ILE B O 1
ATOM 1838 N N . SER B 1 81 ? -8.062 15.836 -2.162 1 98.88 81 SER B N 1
ATOM 1839 C CA . SER B 1 81 ? -7.129 14.93 -2.824 1 98.88 81 SER B CA 1
ATOM 1840 C C . SER B 1 81 ? -6.555 15.562 -4.09 1 98.88 81 SER B C 1
ATOM 1842 O O . SER B 1 81 ? -5.34 15.562 -4.293 1 98.88 81 SER B O 1
ATOM 1844 N N . ASN B 1 82 ? -7.414 16.141 -4.922 1 98.62 82 ASN B N 1
ATOM 1845 C CA . ASN B 1 82 ? -6.996 16.734 -6.184 1 98.62 82 ASN B CA 1
ATOM 1846 C C . ASN B 1 82 ? -6.102 17.953 -5.961 1 98.62 82 ASN B C 1
ATOM 1848 O O . ASN B 1 82 ? -5.133 18.156 -6.695 1 98.62 82 ASN B O 1
ATOM 1852 N N . GLN B 1 83 ? -6.422 18.781 -4.996 1 98.5 83 GLN B N 1
ATOM 1853 C CA . GLN B 1 83 ? -5.645 19.984 -4.711 1 98.5 83 GLN B CA 1
ATOM 1854 C C . GLN B 1 83 ? -4.227 19.625 -4.277 1 98.5 83 GLN B C 1
ATOM 1856 O O . GLN B 1 83 ? -3.262 20.266 -4.715 1 98.5 83 GLN B O 1
ATOM 1861 N N . PHE B 1 84 ? -4.07 18.578 -3.523 1 98.69 84 PHE B N 1
ATOM 1862 C CA . PHE B 1 84 ? -2.752 18.219 -3.016 1 98.69 84 PHE B CA 1
ATOM 1863 C C . PHE B 1 84 ? -1.991 17.375 -4.035 1 98.69 84 PHE B C 1
ATOM 1865 O O . PHE B 1 84 ? -0.779 17.188 -3.912 1 98.69 84 PHE B O 1
ATOM 1872 N N . ALA B 1 85 ? -2.723 16.844 -5.027 1 97.94 85 ALA B N 1
ATOM 1873 C CA . ALA B 1 85 ? -2.057 16.156 -6.125 1 97.94 85 ALA B CA 1
ATOM 1874 C C . ALA B 1 85 ? -1.545 17.141 -7.168 1 97.94 85 ALA B C 1
ATOM 1876 O O . ALA B 1 85 ? -0.705 16.797 -8 1 97.94 85 ALA B O 1
ATOM 1877 N N . SER B 1 86 ? -2.02 18.359 -7.07 1 96.69 86 SER B N 1
ATOM 1878 C CA . SER B 1 86 ? -1.734 19.359 -8.094 1 96.69 86 SER B CA 1
ATOM 1879 C C . SER B 1 86 ? -0.454 20.125 -7.781 1 96.69 86 SER B C 1
ATOM 1881 O O . SER B 1 86 ? -0.263 20.594 -6.656 1 96.69 86 SER B O 1
ATOM 1883 N N . GLY B 1 87 ? 0.453 20.328 -8.758 1 93.75 87 GLY B N 1
ATOM 1884 C CA . GLY B 1 87 ? 1.642 21.156 -8.602 1 93.75 87 GLY B CA 1
ATOM 1885 C C . GLY B 1 87 ? 1.354 22.641 -8.703 1 93.75 87 GLY B C 1
ATOM 1886 O O . GLY B 1 87 ? 2.223 23.469 -8.414 1 93.75 87 GLY B O 1
ATOM 1887 N N . LYS B 1 88 ? 0.17 22.984 -9.008 1 94.88 88 LYS B N 1
ATOM 1888 C CA . LYS B 1 88 ? -0.19 24.375 -9.242 1 94.88 88 LYS B CA 1
ATOM 1889 C C . LYS B 1 88 ? -0.75 25.031 -7.98 1 94.88 88 LYS B C 1
ATOM 1891 O O . LYS B 1 88 ? -0.801 26.25 -7.871 1 94.88 88 LYS B O 1
ATOM 1896 N N . THR B 1 89 ? -1.154 24.25 -7.117 1 96 89 THR B N 1
ATOM 1897 C CA . THR B 1 89 ? -1.795 24.734 -5.898 1 96 89 THR B CA 1
ATOM 1898 C C . THR B 1 89 ? -0.752 25.203 -4.891 1 96 89 THR B C 1
ATOM 1900 O O . THR B 1 89 ? 0.263 24.547 -4.68 1 96 89 THR B O 1
ATOM 1903 N N . ASP B 1 90 ? -0.971 26.391 -4.332 1 97.56 90 ASP B N 1
ATOM 1904 C CA . ASP B 1 90 ? -0.191 26.828 -3.18 1 97.56 90 ASP B CA 1
ATOM 1905 C C . ASP B 1 90 ? -0.631 26.094 -1.911 1 97.56 90 ASP B C 1
ATOM 1907 O O . ASP B 1 90 ? -1.577 26.516 -1.244 1 97.56 90 ASP B O 1
ATOM 1911 N N . LYS B 1 91 ? 0.126 25.125 -1.525 1 97.81 91 LYS B N 1
ATOM 1912 C CA . LYS B 1 91 ? -0.29 24.234 -0.445 1 97.81 91 LYS B CA 1
ATOM 1913 C C . LYS B 1 91 ? -0.225 24.938 0.906 1 97.81 91 LYS B C 1
ATOM 1915 O O . LYS B 1 91 ? -1.011 24.641 1.807 1 97.81 91 LYS B O 1
ATOM 1920 N N . HIS B 1 92 ? 0.733 25.828 1.031 1 97.62 92 HIS B N 1
ATOM 1921 C CA . HIS B 1 92 ? 0.844 26.547 2.297 1 97.62 92 HIS B CA 1
ATOM 1922 C C . HIS B 1 92 ? -0.407 27.375 2.572 1 97.62 92 HIS B C 1
ATOM 1924 O O . HIS B 1 92 ? -1.002 27.266 3.646 1 97.62 92 HIS B O 1
ATOM 1930 N N . SER B 1 93 ? -0.773 28.125 1.642 1 97.69 93 SER B N 1
ATOM 1931 C CA . SER B 1 93 ? -1.976 28.953 1.768 1 97.69 93 SER B CA 1
ATOM 1932 C C . SER B 1 93 ? -3.217 28.078 1.943 1 97.69 93 SER B C 1
ATOM 1934 O O . SER B 1 93 ? -4.098 28.406 2.744 1 97.69 93 SER B O 1
ATOM 1936 N N . LEU B 1 94 ? -3.309 27.016 1.172 1 98.12 94 LEU B N 1
ATOM 1937 C CA . LEU B 1 94 ? -4.434 26.094 1.272 1 98.12 94 LEU B CA 1
ATOM 1938 C C . LEU B 1 94 ? -4.582 25.562 2.697 1 98.12 94 LEU B C 1
ATOM 1940 O O . LEU B 1 94 ? -5.688 25.531 3.242 1 98.12 94 LEU B O 1
ATOM 1944 N N . MET B 1 95 ? -3.527 25.203 3.299 1 97.31 95 MET B N 1
ATOM 1945 C CA . MET B 1 95 ? -3.557 24.625 4.641 1 97.31 95 MET B CA 1
ATOM 1946 C C . MET B 1 95 ? -3.959 25.672 5.672 1 97.31 95 MET B C 1
ATOM 1948 O O . MET B 1 95 ? -4.613 25.344 6.668 1 97.31 95 MET B O 1
ATOM 1952 N N . GLU B 1 96 ? -3.504 26.875 5.457 1 95.81 96 GLU B N 1
ATOM 1953 C CA . GLU B 1 96 ? -3.953 27.953 6.32 1 95.81 96 GLU B CA 1
ATOM 1954 C C . GLU B 1 96 ? -5.469 28.125 6.242 1 95.81 96 GLU B C 1
ATOM 1956 O O . GLU B 1 96 ? -6.129 28.312 7.266 1 95.81 96 GLU B O 1
ATOM 1961 N N . GLU B 1 97 ? -5.938 28 5.055 1 97.38 97 GLU B N 1
ATOM 1962 C CA . GLU B 1 97 ? -7.371 28.172 4.828 1 97.38 97 GLU B CA 1
ATOM 1963 C C . GLU B 1 97 ? -8.164 27.016 5.43 1 97.38 97 GLU B C 1
ATOM 1965 O O . GLU B 1 97 ? -9.289 27.203 5.898 1 97.38 97 GLU B O 1
ATOM 1970 N N . LEU B 1 98 ? -7.656 25.828 5.441 1 97.5 98 LEU B N 1
ATOM 1971 C CA . LEU B 1 98 ? -8.336 24.625 5.902 1 97.5 98 LEU B CA 1
ATOM 1972 C C . LEU B 1 98 ? -8.438 24.594 7.426 1 97.5 98 LEU B C 1
ATOM 1974 O O . LEU B 1 98 ? -9.234 23.844 7.988 1 97.5 98 LEU B O 1
ATOM 1978 N N . GLY B 1 99 ? -7.688 25.406 8.07 1 96.75 99 GLY B N 1
ATOM 1979 C CA . GLY B 1 99 ? -7.711 25.422 9.523 1 96.75 99 GLY B CA 1
ATOM 1980 C C . GLY B 1 99 ? -7.18 24.141 10.141 1 96.75 99 GLY B C 1
ATOM 1981 O O . GLY B 1 99 ? -7.824 23.547 11 1 96.75 99 GLY B O 1
ATOM 1982 N N . CYS B 1 100 ? -6.02 23.703 9.797 1 97.69 100 CYS B N 1
ATOM 1983 C CA . CYS B 1 100 ? -5.383 22.484 10.273 1 97.69 100 CYS B CA 1
ATOM 1984 C C . CYS B 1 100 ? -4.965 22.625 11.734 1 97.69 100 CYS B C 1
ATOM 1986 O O . CYS B 1 100 ? -4.598 23.703 12.18 1 97.69 100 CYS B O 1
ATOM 1988 N N . LYS B 1 101 ? -5.059 21.531 12.438 1 97.19 101 LYS B N 1
ATOM 1989 C CA . LYS B 1 101 ? -4.488 21.422 13.781 1 97.19 101 LYS B CA 1
ATOM 1990 C C . LYS B 1 101 ? -3.17 20.656 13.758 1 97.19 101 LYS B C 1
ATOM 1992 O O . LYS B 1 101 ? -2.748 20.172 12.711 1 97.19 101 LYS B O 1
ATOM 1997 N N . THR B 1 102 ? -2.5 20.703 14.914 1 96 102 THR B N 1
ATOM 1998 C CA . THR B 1 102 ? -1.271 19.922 15.016 1 96 102 THR B CA 1
ATOM 1999 C C . THR B 1 102 ? -1.347 18.938 16.188 1 96 102 THR B C 1
ATOM 2001 O O . THR B 1 102 ? -2.18 19.109 17.078 1 96 102 THR B O 1
ATOM 2004 N N . GLY B 1 103 ? -0.579 17.859 16.031 1 94.75 103 GLY B N 1
ATOM 2005 C CA . GLY B 1 103 ? -0.401 16.922 17.125 1 94.75 103 GLY B CA 1
ATOM 2006 C C . GLY B 1 103 ? 0.949 17.031 17.812 1 94.75 103 GLY B C 1
ATOM 2007 O O . GLY B 1 103 ? 1.443 18.141 18.031 1 94.75 103 GLY B O 1
ATOM 2008 N N . ASP B 1 104 ? 1.495 15.914 18.156 1 94.56 104 ASP B N 1
ATOM 2009 C CA . ASP B 1 104 ? 2.715 15.82 18.953 1 94.56 104 ASP B CA 1
ATOM 2010 C C . ASP B 1 104 ? 3.92 16.328 18.172 1 94.56 104 ASP B C 1
ATOM 2012 O O . ASP B 1 104 ? 4.871 16.859 18.766 1 94.56 104 ASP B O 1
ATOM 2016 N N . LEU B 1 105 ? 3.902 16.297 16.891 1 96.5 105 LEU B N 1
ATOM 2017 C CA . LEU B 1 105 ? 5.09 16.578 16.094 1 96.5 105 LEU B CA 1
ATOM 2018 C C . LEU B 1 105 ? 5.027 17.984 15.508 1 96.5 105 LEU B C 1
ATOM 2020 O O . LEU B 1 105 ? 5.922 18.391 14.766 1 96.5 105 LEU B O 1
ATOM 2024 N N . ASN B 1 106 ? 3.975 18.703 15.773 1 96.81 106 ASN B N 1
ATOM 2025 C CA . ASN B 1 106 ? 3.781 20.062 15.289 1 96.81 106 ASN B CA 1
ATOM 2026 C C . ASN B 1 106 ? 3.754 20.109 13.758 1 96.81 106 ASN B C 1
ATOM 2028 O O . ASN B 1 106 ? 4.312 21.016 13.156 1 96.81 106 ASN B O 1
ATOM 2032 N N . VAL B 1 107 ? 3.287 19.094 13.141 1 98.44 107 VAL B N 1
ATOM 2033 C CA . VAL B 1 107 ? 2.998 18.984 11.711 1 98.44 107 VAL B CA 1
ATOM 2034 C C . VAL B 1 107 ? 1.49 19.047 11.484 1 98.44 107 VAL B C 1
ATOM 2036 O O . VAL B 1 107 ? 0.722 18.422 12.227 1 98.44 107 VAL B O 1
ATOM 2039 N N . PRO B 1 108 ? 1.019 19.75 10.508 1 98.69 108 PRO B N 1
ATOM 2040 C CA . PRO B 1 108 ? -0.422 19.938 10.328 1 98.69 108 PRO B CA 1
ATOM 2041 C C . PRO B 1 108 ? -1.172 18.625 10.109 1 98.69 108 PRO B C 1
ATOM 2043 O O . PRO B 1 108 ? -0.682 17.75 9.398 1 98.69 108 PRO B O 1
ATOM 2046 N N . ILE B 1 109 ? -2.318 18.516 10.742 1 98.81 109 ILE B N 1
ATOM 2047 C CA . ILE B 1 109 ? -3.311 17.469 10.523 1 98.81 109 ILE B CA 1
ATOM 2048 C C . ILE B 1 109 ? -4.547 18.062 9.852 1 98.81 109 ILE B C 1
ATOM 2050 O O . ILE B 1 109 ? -5.113 19.047 10.336 1 98.81 109 ILE B O 1
ATOM 2054 N N . LEU B 1 110 ? -4.945 17.547 8.742 1 98.81 110 LEU B N 1
ATOM 2055 C CA . LEU B 1 110 ? -6.082 18.062 7.988 1 98.81 110 LEU B CA 1
ATOM 2056 C C . LEU B 1 110 ? -7.383 17.859 8.75 1 98.81 110 LEU B C 1
ATOM 2058 O O . LEU B 1 110 ? -7.539 16.859 9.469 1 98.81 110 LEU B O 1
ATOM 2062 N N . PRO B 1 111 ? -8.32 18.75 8.578 1 98.5 111 PRO B N 1
ATOM 2063 C CA . PRO B 1 111 ? -9.617 18.547 9.227 1 98.5 111 PRO B CA 1
ATOM 2064 C C . PRO B 1 111 ? -10.5 17.547 8.484 1 98.5 111 PRO B C 1
ATOM 2066 O O . PRO B 1 111 ? -10.375 17.391 7.27 1 98.5 111 PRO B O 1
ATOM 2069 N N . GLY B 1 112 ? -11.352 16.844 9.203 1 98.19 112 GLY B N 1
ATOM 2070 C CA . GLY B 1 112 ? -12.406 16.031 8.617 1 98.19 112 GLY B CA 1
ATOM 2071 C C . GLY B 1 112 ? -11.891 14.719 8.055 1 98.19 112 GLY B C 1
ATOM 2072 O O . GLY B 1 112 ? -12.602 14.039 7.305 1 98.19 112 GLY B O 1
ATOM 2073 N N . ILE B 1 113 ? -10.695 14.359 8.391 1 98.56 113 ILE B N 1
ATOM 2074 C CA . ILE B 1 113 ? -10.094 13.172 7.797 1 98.56 113 ILE B CA 1
ATOM 2075 C C . ILE B 1 113 ? -10.547 11.922 8.555 1 98.56 113 ILE B C 1
ATOM 2077 O O . ILE B 1 113 ? -10.992 12.016 9.703 1 98.56 113 ILE B O 1
ATOM 2081 N N . LEU B 1 114 ? -10.453 10.852 7.926 1 98.81 114 LEU B N 1
ATOM 2082 C CA . LEU B 1 114 ? -10.836 9.539 8.438 1 98.81 114 LEU B CA 1
ATOM 2083 C C . LEU B 1 114 ? -9.891 9.094 9.547 1 98.81 114 LEU B C 1
ATOM 2085 O O . LEU B 1 114 ? -10.328 8.562 10.57 1 98.81 114 LEU B O 1
ATOM 2089 N N . SER B 1 115 ? -8.594 9.266 9.375 1 98.88 115 SER B N 1
ATOM 2090 C CA . SER B 1 115 ? -7.543 8.875 10.305 1 98.88 115 SER B CA 1
ATOM 2091 C C . SER B 1 115 ? -6.266 9.68 10.07 1 98.88 115 SER B C 1
ATOM 2093 O O . SER B 1 115 ? -6.004 10.125 8.953 1 98.88 115 SER B O 1
ATOM 2095 N N . TYR B 1 116 ? -5.473 9.93 11.148 1 98.88 116 TYR B N 1
ATOM 2096 C CA . TYR B 1 116 ? -4.137 10.508 11 1 98.88 116 TYR B CA 1
ATOM 2097 C C . TYR B 1 116 ? -3.088 9.617 11.656 1 98.88 116 TYR B C 1
ATOM 2099 O O . TYR B 1 116 ? -3.387 8.883 12.602 1 98.88 116 TYR B O 1
ATOM 2107 N N . ILE B 1 117 ? -1.866 9.641 11.227 1 98.88 117 ILE B N 1
ATOM 2108 C CA . ILE B 1 117 ? -0.715 8.93 11.781 1 98.88 117 ILE B CA 1
ATOM 2109 C C . ILE B 1 117 ? 0.501 9.852 11.789 1 98.88 117 ILE B C 1
ATOM 2111 O O . ILE B 1 117 ? 1.006 10.242 10.734 1 98.88 117 ILE B O 1
ATOM 2115 N N . GLU B 1 118 ? 1.011 10.227 12.922 1 98.88 118 GLU B N 1
ATOM 2116 C CA . GLU B 1 118 ? 2.207 11.055 13.07 1 98.88 118 GLU B CA 1
ATOM 2117 C C . GLU B 1 118 ? 3.471 10.195 13.07 1 98.88 118 GLU B C 1
ATOM 2119 O O . GLU B 1 118 ? 3.572 9.227 13.828 1 98.88 118 GLU B O 1
ATOM 2124 N N . CYS B 1 119 ? 4.402 10.672 12.297 1 98.88 119 CYS B N 1
ATOM 2125 C CA . CYS B 1 119 ? 5.574 9.82 12.125 1 98.88 119 CYS B CA 1
ATOM 2126 C C . CYS B 1 119 ? 6.855 10.641 12.156 1 98.88 119 CYS B C 1
ATOM 2128 O O . CYS B 1 119 ? 6.875 11.781 11.68 1 98.88 119 CYS B O 1
ATOM 2130 N N . GLU B 1 120 ? 7.844 10.008 12.68 1 98.88 120 GLU B N 1
ATOM 2131 C CA . GLU B 1 120 ? 9.219 10.398 12.391 1 98.88 120 GLU B CA 1
ATOM 2132 C C . GLU B 1 120 ? 9.812 9.547 11.273 1 98.88 120 GLU B C 1
ATOM 2134 O O . GLU B 1 120 ? 9.578 8.336 11.211 1 98.88 120 GLU B O 1
ATOM 2139 N N . VAL B 1 121 ? 10.578 10.219 10.398 1 98.88 121 VAL B N 1
ATOM 2140 C CA . VAL B 1 121 ? 11.219 9.453 9.336 1 98.88 121 VAL B CA 1
ATOM 2141 C C . VAL B 1 121 ? 12.234 8.484 9.938 1 98.88 121 VAL B C 1
ATOM 2143 O O . VAL B 1 121 ? 13.133 8.891 10.672 1 98.88 121 VAL B O 1
ATOM 2146 N N . ASP B 1 122 ? 11.992 7.242 9.719 1 98.88 122 ASP B N 1
ATOM 2147 C CA . ASP B 1 122 ? 12.984 6.238 10.102 1 98.88 122 ASP B CA 1
ATOM 2148 C C . ASP B 1 122 ? 14.133 6.191 9.102 1 98.88 122 ASP B C 1
ATOM 2150 O O . ASP B 1 122 ? 15.305 6.258 9.484 1 98.88 122 ASP B O 1
ATOM 2154 N N . ARG B 1 123 ? 13.758 6.035 7.781 1 98.56 123 ARG B N 1
ATOM 2155 C CA . ARG B 1 123 ? 14.758 6.102 6.723 1 98.56 123 ARG B CA 1
ATOM 2156 C C . ARG B 1 123 ? 14.102 6.164 5.348 1 98.56 123 ARG B C 1
ATOM 2158 O O . ARG B 1 123 ? 12.906 5.898 5.215 1 98.56 123 ARG B O 1
ATOM 2165 N N . PHE B 1 124 ? 14.938 6.594 4.391 1 98.81 124 PHE B N 1
ATOM 2166 C CA . PHE B 1 124 ? 14.617 6.508 2.971 1 98.81 124 PHE B CA 1
ATOM 2167 C C . PHE B 1 124 ? 15.336 5.336 2.322 1 98.81 124 PHE B C 1
ATOM 2169 O O . PHE B 1 124 ? 16.516 5.109 2.578 1 98.81 124 PHE B O 1
ATOM 2176 N N . VAL B 1 125 ? 14.609 4.559 1.527 1 98.88 125 VAL B N 1
ATOM 2177 C CA . VAL B 1 125 ? 15.195 3.451 0.785 1 98.88 125 VAL B CA 1
ATOM 2178 C C . VAL B 1 125 ? 15.039 3.689 -0.715 1 98.88 125 VAL B C 1
ATOM 2180 O O . VAL B 1 125 ? 13.977 4.121 -1.171 1 98.88 125 VAL B O 1
ATOM 2183 N N . ASP B 1 126 ? 16.047 3.363 -1.496 1 98.69 126 ASP B N 1
ATOM 2184 C CA . ASP B 1 126 ? 15.992 3.506 -2.947 1 98.69 126 ASP B CA 1
ATOM 2185 C C . ASP B 1 126 ? 14.977 2.545 -3.553 1 98.69 126 ASP B C 1
ATOM 2187 O O . ASP B 1 126 ? 14.945 1.36 -3.211 1 98.69 126 ASP B O 1
ATOM 2191 N N . GLY B 1 127 ? 14.109 3.098 -4.418 1 98.56 127 GLY B N 1
ATOM 2192 C CA . GLY B 1 127 ? 13.086 2.316 -5.094 1 98.56 127 GLY B CA 1
ATOM 2193 C C . GLY B 1 127 ? 12.852 2.748 -6.527 1 98.56 127 GLY B C 1
ATOM 2194 O O . GLY B 1 127 ? 11.719 3.014 -6.926 1 98.56 127 GLY B O 1
ATOM 2195 N N . GLY B 1 128 ? 13.93 2.83 -7.336 1 98.56 128 GLY B N 1
ATOM 2196 C CA . GLY B 1 128 ? 13.797 3.275 -8.719 1 98.56 128 GLY B CA 1
ATOM 2197 C C . GLY B 1 128 ? 13.562 4.77 -8.844 1 98.56 128 GLY B C 1
ATOM 2198 O O . GLY B 1 128 ? 14.359 5.57 -8.344 1 98.56 128 GLY B O 1
ATOM 2199 N N . ASP B 1 129 ? 12.484 5.156 -9.492 1 98.62 129 ASP B N 1
ATOM 2200 C CA . ASP B 1 129 ? 12.188 6.578 -9.664 1 98.62 129 ASP B CA 1
ATOM 2201 C C . ASP B 1 129 ? 11.445 7.137 -8.445 1 98.62 129 ASP B C 1
ATOM 2203 O O . ASP B 1 129 ? 11.125 8.32 -8.406 1 98.62 129 ASP B O 1
ATOM 2207 N N . HIS B 1 130 ? 11.227 6.316 -7.441 1 98.75 130 HIS B N 1
ATOM 2208 C CA . HIS B 1 130 ? 10.695 6.715 -6.141 1 98.75 130 HIS B CA 1
ATOM 2209 C C . HIS B 1 130 ? 11.664 6.344 -5.016 1 98.75 130 HIS B C 1
ATOM 2211 O O . HIS B 1 130 ? 12.594 5.562 -5.227 1 98.75 130 HIS B O 1
ATOM 2217 N N . SER B 1 131 ? 11.5 6.961 -3.902 1 98.81 131 SER B N 1
ATOM 2218 C CA . SER B 1 131 ? 12 6.5 -2.615 1 98.81 131 SER B CA 1
ATOM 2219 C C . SER B 1 131 ? 10.906 5.824 -1.8 1 98.81 131 SER B C 1
ATOM 2221 O O . SER B 1 131 ? 9.758 6.277 -1.797 1 98.81 131 SER B O 1
ATOM 2223 N N . ILE B 1 132 ? 11.273 4.734 -1.187 1 98.94 132 ILE B N 1
ATOM 2224 C CA . ILE B 1 132 ? 10.422 4.199 -0.133 1 98.94 132 ILE B CA 1
ATOM 2225 C C . ILE B 1 132 ? 10.688 4.938 1.176 1 98.94 132 ILE B C 1
ATOM 2227 O O . ILE B 1 132 ? 11.781 4.848 1.734 1 98.94 132 ILE B O 1
ATOM 2231 N N . VAL B 1 133 ? 9.719 5.719 1.608 1 98.94 133 VAL B N 1
ATOM 2232 C CA . VAL B 1 133 ? 9.836 6.422 2.881 1 98.94 133 VAL B CA 1
ATOM 2233 C C . VAL B 1 133 ? 9.266 5.555 4.004 1 98.94 133 VAL B C 1
ATOM 2235 O O . VAL B 1 133 ? 8.102 5.148 3.957 1 98.94 133 VAL B O 1
ATOM 2238 N N . ILE B 1 134 ? 10.094 5.246 4.957 1 98.94 134 ILE B N 1
ATOM 2239 C CA . ILE B 1 134 ? 9.68 4.48 6.125 1 98.94 134 ILE B CA 1
ATOM 2240 C C . ILE B 1 134 ? 9.547 5.41 7.332 1 98.94 134 ILE B C 1
ATOM 2242 O O . ILE B 1 134 ? 10.469 6.164 7.645 1 98.94 134 ILE B O 1
ATOM 2246 N N . GLY B 1 135 ? 8.406 5.375 7.922 1 98.94 135 GLY B N 1
ATOM 2247 C CA . GLY B 1 135 ? 8.133 6.223 9.07 1 98.94 135 GLY B CA 1
ATOM 2248 C C . GLY B 1 135 ? 7.891 5.438 10.344 1 98.94 135 GLY B C 1
ATOM 2249 O O . GLY B 1 135 ? 7.188 4.422 10.328 1 98.94 135 GLY B O 1
ATOM 2250 N N . LYS B 1 136 ? 8.461 5.887 11.414 1 98.88 136 LYS B N 1
ATOM 2251 C CA . LYS B 1 136 ? 8.156 5.379 12.75 1 98.88 136 LYS B CA 1
ATOM 2252 C C . LYS B 1 136 ? 6.953 6.098 13.352 1 98.88 136 LYS B C 1
ATOM 2254 O O . LYS B 1 136 ? 6.953 7.324 13.477 1 98.88 136 LYS B O 1
ATOM 2259 N N . VAL B 1 137 ? 5.98 5.375 13.789 1 98.88 137 VAL B N 1
ATOM 2260 C CA . VAL B 1 137 ? 4.723 5.957 14.25 1 98.88 137 VAL B CA 1
ATOM 2261 C C . VAL B 1 137 ? 4.875 6.438 15.688 1 98.88 137 VAL B C 1
ATOM 2263 O O . VAL B 1 137 ? 5.312 5.68 16.562 1 98.88 137 VAL B O 1
ATOM 2266 N N . ILE B 1 138 ? 4.43 7.688 15.883 1 98.19 138 ILE B N 1
ATOM 2267 C CA . ILE B 1 138 ? 4.531 8.312 17.203 1 98.19 138 ILE B CA 1
ATOM 2268 C C . ILE B 1 138 ? 3.146 8.406 17.828 1 98.19 138 ILE B C 1
ATOM 2270 O O . ILE B 1 138 ? 2.994 8.203 19.031 1 98.19 138 ILE B O 1
ATOM 2274 N N . SER B 1 139 ? 2.219 8.68 17.078 1 98.19 139 SER B N 1
ATOM 2275 C CA . SER B 1 139 ? 0.831 8.82 17.516 1 98.19 139 SER B CA 1
ATOM 2276 C C . SER B 1 139 ? -0.13 8.625 16.344 1 98.19 139 SER B C 1
ATOM 2278 O O . SER B 1 139 ? 0.27 8.719 15.18 1 98.19 139 SER B O 1
ATOM 2280 N N . ALA B 1 140 ? -1.366 8.328 16.688 1 98.69 140 ALA B N 1
ATOM 2281 C CA . ALA B 1 140 ? -2.381 8.117 15.664 1 98.69 140 ALA B CA 1
ATOM 2282 C C . ALA B 1 140 ? -3.785 8.281 16.234 1 98.69 140 ALA B C 1
ATOM 2284 O O . ALA B 1 140 ? -3.973 8.266 17.453 1 98.69 140 ALA B O 1
ATOM 2285 N N . GLY B 1 141 ? -4.688 8.43 15.328 1 98.06 141 GLY B N 1
ATOM 2286 C CA . GLY B 1 141 ? -6.102 8.492 15.664 1 98.06 141 GLY B CA 1
ATOM 2287 C C . GLY B 1 141 ? -7.008 8.266 14.469 1 98.06 141 GLY B C 1
ATOM 2288 O O . GLY B 1 141 ? -6.543 8.258 13.328 1 98.06 141 GLY B O 1
ATOM 2289 N N . SER B 1 142 ? -8.273 7.98 14.75 1 98.5 142 SER B N 1
ATOM 2290 C CA . SER B 1 142 ? -9.242 7.707 13.688 1 98.5 142 SER B CA 1
ATOM 2291 C C . SER B 1 142 ? -10.648 8.125 14.102 1 98.5 142 SER B C 1
ATOM 2293 O O . SER B 1 142 ? -10.93 8.312 15.281 1 98.5 142 SER B O 1
ATOM 2295 N N . ASP B 1 143 ? -11.422 8.383 13.156 1 98.19 143 ASP B N 1
ATOM 2296 C CA . ASP B 1 143 ? -12.844 8.664 13.328 1 98.19 143 ASP B CA 1
ATOM 2297 C C . ASP B 1 143 ? -13.695 7.523 12.773 1 98.19 143 ASP B C 1
ATOM 2299 O O . ASP B 1 143 ? -13.93 7.445 11.57 1 98.19 143 ASP B O 1
ATOM 2303 N N . ASP B 1 144 ? -14.336 6.75 13.609 1 96.31 144 ASP B N 1
ATOM 2304 C CA . ASP B 1 144 ? -15.078 5.551 13.227 1 96.31 144 ASP B CA 1
ATOM 2305 C C . ASP B 1 144 ? -16.406 5.914 12.562 1 96.31 144 ASP B C 1
ATOM 2307 O O . ASP B 1 144 ? -17.047 5.062 11.945 1 96.31 144 ASP B O 1
ATOM 2311 N N . GLY B 1 145 ? -16.75 7.129 12.688 1 97.5 145 GLY B N 1
ATOM 2312 C CA . GLY B 1 145 ? -18.031 7.555 12.133 1 97.5 145 GLY B CA 1
ATOM 2313 C C . GLY B 1 145 ? -17.953 7.918 10.664 1 97.5 145 GLY B C 1
ATOM 2314 O O . GLY B 1 145 ? -18.984 8.133 10.016 1 97.5 145 GLY B O 1
ATOM 2315 N N . LEU B 1 146 ? -16.797 7.969 10.094 1 98.31 146 LEU B N 1
ATOM 2316 C CA . LEU B 1 146 ? -16.609 8.359 8.703 1 98.31 146 LEU B CA 1
ATOM 2317 C C . LEU B 1 146 ? -16.344 7.145 7.824 1 98.31 146 LEU B C 1
ATOM 2319 O O . LEU B 1 146 ? -16.078 6.051 8.336 1 98.31 146 LEU B O 1
ATOM 2323 N N . ARG B 1 147 ? -16.484 7.305 6.48 1 98.56 147 ARG B N 1
ATOM 2324 C CA . ARG B 1 147 ? -16.188 6.289 5.48 1 98.56 147 ARG B CA 1
ATOM 2325 C C . ARG B 1 147 ? -15.016 6.727 4.598 1 98.56 147 ARG B C 1
ATOM 2327 O O . ARG B 1 147 ? -14.766 7.926 4.441 1 98.56 147 ARG B O 1
ATOM 2334 N N . PRO B 1 148 ? -14.344 5.797 4.027 1 98.81 148 PRO B N 1
ATOM 2335 C CA . PRO B 1 148 ? -13.102 6.16 3.34 1 98.81 148 PRO B CA 1
ATOM 2336 C C . PRO B 1 148 ? -13.336 6.664 1.92 1 98.81 148 PRO B C 1
ATOM 2338 O O . PRO B 1 148 ? -14.328 6.293 1.285 1 98.81 148 PRO B O 1
ATOM 2341 N N . LEU B 1 149 ? -12.492 7.543 1.45 1 98.88 149 LEU B N 1
ATOM 2342 C CA . LEU B 1 149 ? -12.312 7.844 0.033 1 98.88 149 LEU B CA 1
ATOM 2343 C C . LEU B 1 149 ? -11.445 6.785 -0.642 1 98.88 149 LEU B C 1
ATOM 2345 O O . LEU B 1 149 ? -10.367 6.445 -0.141 1 98.88 149 LEU B O 1
ATOM 2349 N N . LEU B 1 150 ? -11.938 6.238 -1.758 1 98.81 150 LEU B N 1
ATOM 2350 C CA . LEU B 1 150 ? -11.219 5.219 -2.512 1 98.81 150 LEU B CA 1
ATOM 2351 C C . LEU B 1 150 ? -10.82 5.742 -3.889 1 98.81 150 LEU B C 1
ATOM 2353 O O . LEU B 1 150 ? -11.492 6.613 -4.445 1 98.81 150 LEU B O 1
ATOM 2357 N N . TYR B 1 151 ? -9.742 5.25 -4.371 1 98.75 151 TYR B N 1
ATOM 2358 C CA . TYR B 1 151 ? -9.281 5.512 -5.73 1 98.75 151 TYR B CA 1
ATOM 2359 C C . TYR B 1 151 ? -9.078 4.211 -6.5 1 98.75 151 TYR B C 1
ATOM 2361 O O . TYR B 1 151 ? -8.406 3.295 -6.02 1 98.75 151 TYR B O 1
ATOM 2369 N N . TYR B 1 152 ? -9.664 4.086 -7.68 1 98.62 152 TYR B N 1
ATOM 2370 C CA . TYR B 1 152 ? -9.664 2.883 -8.508 1 98.62 152 TYR B CA 1
ATOM 2371 C C . TYR B 1 152 ? -9.883 3.227 -9.969 1 98.62 152 TYR B C 1
ATOM 2373 O O . TYR B 1 152 ? -10.828 3.947 -10.312 1 98.62 152 TYR B O 1
ATOM 2381 N N . ARG B 1 153 ? -8.992 2.766 -10.867 1 98 153 ARG B N 1
ATOM 2382 C CA . ARG B 1 153 ? -9.078 2.992 -12.305 1 98 153 ARG B CA 1
ATOM 2383 C C . ARG B 1 153 ? -9.328 4.465 -12.617 1 98 153 ARG B C 1
ATOM 2385 O O . ARG B 1 153 ? -10.25 4.801 -13.359 1 98 153 ARG B O 1
ATOM 2392 N N . ARG B 1 154 ? -8.633 5.336 -11.938 1 96.81 154 ARG B N 1
ATOM 2393 C CA . ARG B 1 154 ? -8.531 6.766 -12.195 1 96.81 154 ARG B CA 1
ATOM 2394 C C . ARG B 1 154 ? -9.82 7.484 -11.797 1 96.81 154 ARG B C 1
ATOM 2396 O O . ARG B 1 154 ? -10.125 8.562 -12.32 1 96.81 154 ARG B O 1
ATOM 2403 N N . ASN B 1 155 ? -10.539 6.773 -10.883 1 98.31 155 ASN B N 1
ATOM 2404 C CA . ASN B 1 155 ? -11.766 7.383 -10.367 1 98.31 155 ASN B CA 1
ATOM 2405 C C . ASN B 1 155 ? -11.875 7.23 -8.852 1 98.31 155 ASN B C 1
ATOM 2407 O O . ASN B 1 155 ? -11.305 6.301 -8.273 1 98.31 155 ASN B O 1
ATOM 2411 N N . TYR B 1 156 ? -12.688 8.203 -8.266 1 98.69 156 TYR B N 1
ATOM 2412 C CA . TYR B 1 156 ? -12.969 8.117 -6.832 1 98.69 156 TYR B CA 1
ATOM 2413 C C . TYR B 1 156 ? -14.219 7.297 -6.566 1 98.69 156 TYR B C 1
ATOM 2415 O O . TYR B 1 156 ? -15.195 7.383 -7.316 1 98.69 156 TYR B O 1
ATOM 2423 N N . TYR B 1 157 ? -14.148 6.523 -5.5 1 98.5 157 TYR B N 1
ATOM 2424 C CA . TYR B 1 157 ? -15.273 5.699 -5.066 1 98.5 157 TYR B CA 1
ATOM 2425 C C . TYR B 1 157 ? -15.461 5.785 -3.559 1 98.5 157 TYR B C 1
ATOM 2427 O O . TYR B 1 157 ? -14.656 6.398 -2.859 1 98.5 157 TYR B O 1
ATOM 2435 N N . SER B 1 158 ? -16.578 5.316 -3.07 1 96.38 158 SER B N 1
ATOM 2436 C CA . SER B 1 158 ? -16.875 5.137 -1.65 1 96.38 158 SER B CA 1
ATOM 2437 C C . SER B 1 158 ? -17.484 3.77 -1.382 1 96.38 158 SER B C 1
ATOM 2439 O O . SER B 1 158 ? -18 3.121 -2.301 1 96.38 158 SER B O 1
ATOM 2441 N N . ILE B 1 159 ? -17.391 3.361 -0.222 1 97 159 ILE B N 1
ATOM 2442 C CA . ILE B 1 159 ? -18.062 2.152 0.236 1 97 159 ILE B CA 1
ATOM 2443 C C . ILE B 1 159 ? -18.891 2.467 1.479 1 97 159 ILE B C 1
ATOM 2445 O O . ILE B 1 159 ? -18.609 3.428 2.197 1 97 159 ILE B O 1
#

Secondary structure (DSSP, 8-state):
-PPPHHHHHHHHHTS-EE-EEEEEEETTEEEEEEE---EEEETTTTEEEEEEETTSTTHHHHHHH-EEEEEEPBTT-HHHHHHHH-SSS-HHHHHHHHT-EE-TT--EE-TT-SEEEEEEEEEEEEETTEEEEEEEEEEEEE-TTS-BEEEETTEEEE-/-PPPHHHHHHHHHTS-EE-EEEEEEETTEEEEEEE---EEEETTTTEEEEEEETTSTTHHHHHHH-EEEEEEPBTT-HHHHHHHH-SSS-HHHHHHHHT-EE-TT--EE-TT-SEEEEEEEEEEEEETTEEEEEEEEEEEEE-TTS-BEEEETTEEEE-

Radius of gyration: 18.93 Å; Cα contacts (8 Å, |Δi|>4): 798; chains: 2; bounding box: 34×58×50 Å

Sequence (318 aa):
MKITDEVFKNALSHFPSGVTVITYSHLGKHSGLTVSSFSSLSLDPPLILFCLQKNITSHDPIYDSGKFVVNILAQGQDSISNQFASGKTDKHSLMEELGCKTGDLNVPILPGILSYIECEVDRFVDGGDHSIVIGKVISAGSDDGLRPLLYYRRNYYSIMKITDEVFKNALSHFPSGVTVITYSHLGKHSGLTVSSFSSLSLDPPLILFCLQKNITSHDPIYDSGKFVVNILAQGQDSISNQFASGKTDKHSLMEELGCKTGDLNVPILPGILSYIECEVDRFVDGGDHSIVIGKVISAGSDDGLRPLLYYRRNYYSI

Organism: Leptospira interrogans serogroup Icterohaemorrhagiae serovar Lai (strain 56601) (NCBI:txid189518)

Nearest PDB structures (foldseek):
  5zc2-assembly1_A  TM=9.361E-01  e=5.334E-17  Acinetobacter baumannii
  1rz0-assembly1_B  TM=9.416E-01  e=1.195E-16  Parageobacillus thermoglucosidasius
  5zc2-assembly1_B  TM=9.411E-01  e=1.482E-16  Acinetobacter baumannii
  4hx6-assembly4_H  TM=9.064E-01  e=1.741E-16  Streptomyces globisporus
  4hx6-assembly1_B  TM=9.094E-01  e=4.584E-16  Streptomyces globisporus

Foldseek 3Di:
DDDDPVVVVVVVLADKFFKKWKWADAPHFIAIAIFGQKDWDDVVQGKIKGKAFPPDPVVVRCVVLQKIKIFGAFPPCVVVNVLRNDPVHDGRVVLVVQPFDDDDSRITYGPPTFKMWIWGFPDWDDDPRIIITMTGTDDMDGDPVTWTWMRHNRDIDTD/DDDDPVVVVVVVLADKFFKKWKWADAPHFIAIAIFGQKDWDDVVQGKIKGKAFPPDPVVVRCVVLQKIKIFGAFPPCVVVNVLRNDPVHPGRVVLVVQPFDDDDSRITYGPPTFKMWIWGFPDWDDDPRIIITMTGTDDMDGDPVTWTWMRHNRDIDTD

Solvent-accessible surface area (backbone atoms only — not comparable to full-atom values): 16317 Å² total; per-residue (Å²): 122,81,58,50,70,68,50,50,52,53,27,54,35,64,52,36,26,26,39,28,37,40,21,28,46,45,96,93,40,47,40,54,36,47,44,54,42,58,33,72,42,17,77,58,61,44,30,34,36,33,53,42,56,56,92,44,86,62,44,60,43,41,65,72,54,35,36,38,23,43,31,32,37,16,53,88,41,62,65,60,45,51,48,35,61,38,91,80,52,61,44,45,61,50,43,63,71,61,60,47,48,62,63,96,80,71,30,56,40,69,68,82,43,27,22,39,39,35,27,37,57,69,50,77,39,91,36,69,47,11,29,37,38,31,26,34,57,48,43,60,39,63,42,87,87,56,44,43,25,30,40,42,69,92,37,81,48,62,107,124,82,61,51,70,66,51,50,52,52,28,55,35,63,54,36,25,25,39,28,37,42,21,26,46,44,96,93,37,49,39,56,35,46,43,54,42,59,31,72,44,18,78,59,60,45,30,34,37,34,54,41,56,56,92,44,87,62,44,59,42,41,66,72,53,34,35,38,23,42,30,32,36,15,51,88,42,62,65,60,44,50,50,33,60,39,90,81,50,62,44,43,61,51,45,63,71,62,60,48,48,61,62,95,80,70,30,56,40,70,68,82,43,26,21,40,38,35,26,36,56,68,48,78,39,90,36,69,46,12,29,38,40,31,27,35,57,50,42,60,37,63,42,88,88,58,44,43,23,31,40,44,68,94,38,80,46,61,107

InterPro domains:
  IPR002563 Flavin reductase like domain [PF01613] (13-158)
  IPR002563 Flavin reductase like domain [SM00903] (12-158)
  IPR012349 FMN-binding split barrel [G3DSA:2.30.110.10] (1-159)
  IPR050268 NADH-dependent flavin reductase [PTHR30466] (4-158)